Protein AF-A0ABD2PU31-F1 (afdb_monomer_lite)

Secondary structure (DSSP, 8-state):
-----------PPPPHHHHHHHHHT--S-HHHHHHHHHHHSHHHHHHHHHHHHHHHHHHHHHIIIII-SSS--HHHHHHHHHHHHHHHHHHHHHHHHHHTT-HHHHTT-HHHHHHHHHHHHHHHHHHHHS--GGGGG---HHHHHHHHHHHHHHHHHHHHHHHHHHHHHHHHHHHTSHHHHHHHHHHHHHTT-

Radius of gyration: 27.04 Å; chains: 1; bounding box: 76×60×84 Å

Organism: NCBI:txid1844966

InterPro domains:
  IPR050927 Transient receptor potential cation channel M [PTHR13800] (30-187)
  IPR056336 Calcium channel YVC1-like, C-terminal transmembrane domain [PF23317] (53-186)

Foldseek 3Di:
DDDDDDPPPPPPPDDPLNVVCVVVVDPDDSVVVVVVVVCVDPVNVLVVVLVVLVVLLVLLVCCLPPPLDLDCDPSNVVSVVVLVVLVVVLVVVLVVCVVVVNNVVCVVDVLNVLNVLLSVLLVVLVVLSDDDPVPPPDPDPVVVVVSNVVSSVSSSVSSVVSSVSSVVNSVVVVLVPPVNVVVVVVVVVVVVD

Sequence (193 aa):
MSTAQPLIRLKKPLTVYDELRDQYGWSGYPRLNFIIAVHHSPSVKFLYHSIFHLVFLCIFSYVLVCDLTLDIKILEKLSLLYVLGYILEEGRQFAIEYLRDGAAEYLKDMWNWIDLFAIFCTIIGGFFRIPDKSDTTFKDDNARNTIVIKQTYNERIFYICGLTFFYMRTLYFTSIWPIIGASYIFILRSLQL

Structure (mmCIF, N/CA/C/O backbone):
data_AF-A0ABD2PU31-F1
#
_entry.id   AF-A0ABD2PU31-F1
#
loop_
_atom_site.group_PDB
_atom_site.id
_atom_site.type_symbol
_atom_site.label_atom_id
_atom_site.label_alt_id
_atom_site.label_comp_id
_atom_site.label_asym_id
_atom_site.label_entity_id
_atom_site.label_seq_id
_atom_site.pdbx_PDB_ins_code
_atom_site.Cartn_x
_atom_site.Cartn_y
_atom_site.Cartn_z
_atom_site.occupancy
_atom_site.B_iso_or_equiv
_atom_site.auth_seq_id
_atom_site.auth_comp_id
_atom_site.auth_asym_id
_atom_site.auth_atom_id
_atom_site.pdbx_PDB_model_num
ATOM 1 N N . MET A 1 1 ? -55.520 -39.581 45.440 1.00 41.19 1 MET A N 1
ATOM 2 C CA . MET A 1 1 ? -54.316 -38.854 45.902 1.00 41.19 1 MET A CA 1
ATOM 3 C C . MET A 1 1 ? -53.217 -39.106 44.880 1.00 41.19 1 MET A C 1
ATOM 5 O O . MET A 1 1 ? -52.609 -40.162 44.913 1.00 41.19 1 MET A O 1
ATOM 9 N N . SER A 1 2 ? -53.060 -38.216 43.898 1.00 44.75 2 SER A N 1
ATOM 10 C CA . SER A 1 2 ? -52.014 -38.324 42.871 1.00 44.75 2 SER A CA 1
ATOM 11 C C . SER A 1 2 ? -51.000 -37.219 43.129 1.00 44.75 2 SER A C 1
ATOM 13 O O . SER A 1 2 ? -51.279 -36.045 42.893 1.00 44.75 2 SER A O 1
ATOM 15 N N . THR A 1 3 ? -49.863 -37.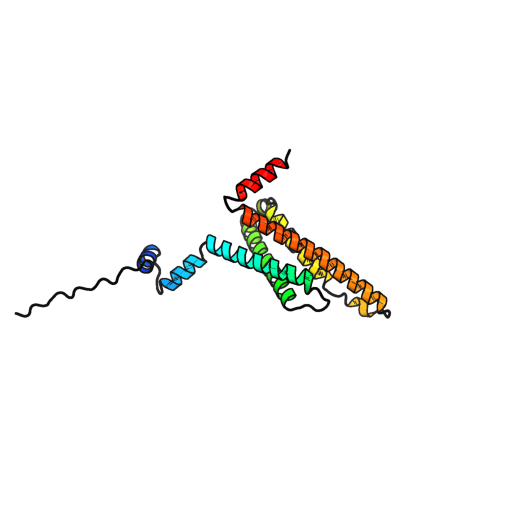592 43.703 1.00 47.81 3 THR A N 1
ATOM 16 C CA . THR A 1 3 ? -48.728 -36.720 43.998 1.00 47.81 3 THR A CA 1
ATOM 17 C C . THR A 1 3 ? -47.990 -36.396 42.701 1.00 47.81 3 THR A C 1
ATOM 19 O O . THR A 1 3 ? -47.203 -37.192 42.198 1.00 47.81 3 THR A O 1
ATOM 22 N N . ALA A 1 4 ? -48.255 -35.219 42.135 1.00 50.88 4 ALA A N 1
ATOM 23 C CA . ALA A 1 4 ? -47.456 -34.682 41.042 1.00 50.88 4 ALA A CA 1
ATOM 24 C C . ALA A 1 4 ? -46.060 -34.314 41.574 1.00 50.88 4 ALA A C 1
ATOM 26 O O . ALA A 1 4 ? -45.919 -33.416 42.404 1.00 50.88 4 ALA A O 1
ATOM 27 N N . GLN A 1 5 ? -45.029 -35.029 41.123 1.00 59.41 5 GLN A N 1
ATOM 28 C CA . GLN A 1 5 ? -43.635 -34.666 41.371 1.00 59.41 5 GLN A CA 1
ATOM 29 C C . GLN A 1 5 ? -43.293 -33.379 40.602 1.00 59.41 5 GLN A C 1
ATOM 31 O O . GLN A 1 5 ? -43.634 -33.275 39.419 1.00 59.41 5 GLN A O 1
ATOM 36 N N . PRO A 1 6 ? -42.611 -32.397 41.217 1.00 53.16 6 PRO A N 1
ATOM 37 C CA . PRO A 1 6 ? -42.170 -31.218 40.494 1.00 53.16 6 PRO A CA 1
ATOM 38 C C . PRO A 1 6 ? -41.060 -31.624 39.522 1.00 53.16 6 PRO A C 1
ATOM 40 O O . PRO A 1 6 ? -40.012 -32.129 39.924 1.00 53.16 6 PRO A O 1
ATOM 43 N N . LEU A 1 7 ? -41.296 -31.403 38.227 1.00 54.62 7 LEU A N 1
ATOM 44 C CA . LEU A 1 7 ? -40.275 -31.504 37.190 1.00 54.62 7 LEU A CA 1
ATOM 45 C C . LEU A 1 7 ? -39.143 -30.532 37.535 1.00 54.62 7 LEU A C 1
ATOM 47 O O . LEU A 1 7 ? -39.261 -29.321 37.338 1.00 54.62 7 LEU A O 1
ATOM 51 N N . ILE A 1 8 ? -38.040 -31.068 38.054 1.00 57.03 8 ILE A N 1
ATOM 52 C CA . ILE A 1 8 ? -36.781 -30.347 38.209 1.00 57.03 8 ILE A CA 1
ATOM 53 C C . ILE A 1 8 ? -36.341 -29.970 36.792 1.00 57.03 8 ILE A C 1
ATOM 55 O O . ILE A 1 8 ? -35.783 -30.784 36.057 1.00 57.03 8 ILE A O 1
ATOM 59 N N . ARG A 1 9 ? -36.643 -28.736 36.370 1.00 57.53 9 ARG A N 1
ATOM 60 C CA . ARG A 1 9 ? -36.062 -28.139 35.165 1.00 57.53 9 ARG A CA 1
ATOM 61 C C . ARG A 1 9 ? -34.554 -28.120 35.382 1.00 57.53 9 ARG A C 1
ATOM 63 O O . ARG A 1 9 ? -34.044 -27.247 36.080 1.00 57.53 9 ARG A O 1
ATOM 70 N N . LEU A 1 10 ? -33.850 -29.086 34.797 1.00 55.06 10 LEU A N 1
ATOM 71 C CA . LEU A 1 10 ? -32.402 -29.049 34.634 1.00 55.06 10 LEU A CA 1
ATOM 72 C C . LEU A 1 10 ? -32.060 -27.727 33.942 1.00 55.06 10 LEU A C 1
ATOM 74 O O . LEU A 1 10 ? -32.286 -27.552 32.742 1.00 55.06 10 LEU A O 1
ATOM 78 N N . LYS A 1 11 ? -31.594 -26.758 34.733 1.00 60.19 11 LYS A N 1
ATOM 79 C CA . LYS A 1 11 ? -31.110 -25.471 34.246 1.00 60.19 11 LYS A CA 1
ATOM 80 C C . LYS A 1 11 ? -29.918 -25.810 33.353 1.00 60.19 11 LYS A C 1
ATOM 82 O O . LYS A 1 11 ? -28.920 -26.325 33.850 1.00 60.19 11 LYS A O 1
ATOM 87 N N . LYS A 1 12 ? -30.059 -25.625 32.033 1.00 63.06 12 LYS A N 1
ATOM 88 C CA . LYS A 1 12 ? -28.941 -25.795 31.093 1.00 63.06 12 LYS A CA 1
ATOM 89 C C . LYS A 1 12 ? -27.729 -25.044 31.660 1.00 63.06 12 LYS A C 1
ATOM 91 O O . LYS A 1 12 ? -27.929 -23.934 32.162 1.00 63.06 12 LYS A O 1
ATOM 96 N N . PRO A 1 13 ? -26.518 -25.626 31.614 1.00 64.88 13 PRO A N 1
ATOM 97 C CA . PRO A 1 13 ? -25.330 -24.929 32.082 1.00 64.88 13 PRO A CA 1
ATOM 98 C C . PRO A 1 13 ? -25.232 -23.608 31.319 1.00 64.88 13 PRO A C 1
ATOM 100 O O . PRO A 1 13 ? -25.277 -23.604 30.087 1.00 64.88 13 PRO A O 1
ATOM 103 N N . LEU A 1 14 ? -25.196 -22.502 32.064 1.00 66.00 14 LEU A N 1
ATOM 104 C CA . LEU A 1 14 ? -25.078 -21.166 31.495 1.00 66.00 14 LEU A CA 1
ATOM 105 C C . LEU A 1 14 ? -23.769 -21.129 30.707 1.00 66.00 14 LEU A C 1
ATOM 107 O O . LEU A 1 14 ? -22.703 -21.388 31.266 1.00 66.00 14 LEU A O 1
ATOM 111 N N . THR A 1 15 ? -23.848 -20.881 29.404 1.00 71.75 15 THR A N 1
ATOM 112 C CA . THR A 1 15 ? -22.642 -20.715 28.595 1.00 71.75 15 THR A CA 1
ATOM 113 C C . THR A 1 15 ? -22.230 -19.249 28.609 1.00 71.75 15 THR A C 1
ATOM 115 O O . THR A 1 15 ? -23.086 -18.372 28.681 1.00 71.75 15 THR A O 1
ATOM 118 N N . VAL A 1 16 ? -20.929 -18.965 28.490 1.00 71.88 16 VAL A N 1
ATOM 119 C CA . VAL A 1 16 ? -20.401 -17.584 28.406 1.00 71.88 16 VAL A CA 1
ATOM 120 C C . VAL A 1 16 ? -21.121 -16.771 27.315 1.00 71.88 16 VAL A C 1
ATOM 122 O O . VAL A 1 16 ? -21.339 -15.573 27.450 1.00 71.88 16 VAL A O 1
ATOM 125 N N . TYR A 1 17 ? -21.569 -17.434 26.245 1.00 66.69 17 TYR A N 1
ATOM 126 C CA . TYR A 1 17 ? -22.336 -16.817 25.164 1.00 66.69 17 TYR A CA 1
ATOM 127 C C . TYR A 1 17 ? -23.746 -16.378 25.572 1.00 66.69 17 TYR A C 1
ATOM 129 O O . TYR A 1 17 ? -24.254 -15.424 24.991 1.00 66.69 17 TYR A O 1
ATOM 137 N N . ASP A 1 18 ? -24.386 -17.061 26.525 1.00 68.00 18 ASP A N 1
ATOM 138 C CA . ASP A 1 18 ? -25.699 -16.669 27.049 1.00 68.00 18 ASP A CA 1
ATOM 139 C C . ASP A 1 18 ? -25.579 -15.440 27.963 1.00 68.00 18 ASP A C 1
ATOM 141 O O . ASP A 1 18 ? -26.408 -14.541 27.871 1.00 68.00 18 ASP A O 1
ATOM 145 N N . GLU A 1 19 ? -24.508 -15.351 28.760 1.00 70.94 19 GLU A N 1
ATOM 146 C CA . GLU A 1 19 ? -24.177 -14.155 29.554 1.00 70.94 19 GLU A CA 1
ATOM 147 C C . GLU A 1 19 ? -23.892 -12.941 28.665 1.00 70.94 19 GLU A C 1
ATOM 149 O O . GLU A 1 19 ? -24.469 -11.871 28.856 1.00 70.94 19 GLU A O 1
ATOM 154 N N . LEU A 1 20 ? -23.054 -13.116 27.639 1.00 67.69 20 LEU A N 1
ATOM 155 C CA . LEU A 1 20 ? -22.752 -12.056 26.677 1.00 67.69 20 LEU A CA 1
ATOM 156 C C . LEU A 1 20 ? -23.991 -11.662 25.863 1.00 67.69 20 LEU A C 1
ATOM 158 O O . LEU A 1 20 ? -24.191 -10.484 25.573 1.00 67.69 20 LEU A O 1
ATOM 162 N N . ARG A 1 21 ? -24.861 -12.618 25.519 1.00 70.50 21 ARG A N 1
ATOM 163 C CA . ARG A 1 21 ? -26.121 -12.314 24.832 1.00 70.50 21 ARG A CA 1
ATOM 164 C C . ARG A 1 21 ? -26.995 -11.388 25.671 1.00 70.50 21 ARG A C 1
ATOM 166 O O . ARG A 1 21 ? -27.510 -10.409 25.134 1.00 70.50 21 ARG A O 1
ATOM 173 N N . ASP A 1 22 ? -27.149 -11.700 26.953 1.00 71.31 22 ASP A N 1
ATOM 174 C CA . ASP A 1 22 ? -27.999 -10.935 27.862 1.00 71.31 22 ASP A CA 1
ATOM 175 C C . ASP A 1 22 ? -27.373 -9.560 28.189 1.00 71.31 22 ASP A C 1
ATOM 177 O O . ASP A 1 22 ? -28.098 -8.572 28.290 1.00 71.31 22 ASP A O 1
ATOM 181 N N . GLN A 1 23 ? -26.038 -9.456 28.250 1.00 75.50 23 GLN A N 1
ATOM 182 C CA . GLN A 1 23 ? -25.323 -8.191 28.474 1.00 75.50 23 GLN A CA 1
ATOM 183 C C . GLN A 1 23 ? -25.381 -7.233 27.270 1.00 75.50 23 GLN A C 1
ATOM 185 O O . GLN A 1 23 ? -25.542 -6.027 27.451 1.00 75.50 23 GLN A O 1
ATOM 190 N N . TYR A 1 24 ? -25.236 -7.749 26.046 1.00 69.62 24 TYR A N 1
ATOM 191 C CA . TYR A 1 24 ? -25.178 -6.938 24.821 1.00 69.62 24 TYR A CA 1
ATOM 192 C C . TYR A 1 24 ? -26.507 -6.894 24.046 1.00 69.62 24 TYR A C 1
ATOM 194 O O . TYR A 1 24 ? -26.567 -6.321 22.957 1.00 69.62 24 TYR A O 1
ATOM 202 N N . GLY A 1 25 ? -27.575 -7.497 24.582 1.00 72.44 25 GLY A N 1
ATOM 203 C CA . GLY A 1 25 ? -28.911 -7.490 23.975 1.00 72.44 25 GLY A CA 1
ATOM 204 C C . GLY A 1 25 ? -28.976 -8.188 22.612 1.00 72.44 25 GLY A C 1
ATOM 205 O O . GLY A 1 25 ? -29.764 -7.804 21.748 1.00 72.44 25 GLY A O 1
ATOM 206 N N . TRP A 1 26 ? -28.125 -9.187 22.379 1.00 76.81 26 TRP A N 1
ATOM 207 C CA . TRP A 1 26 ? -28.008 -9.853 21.083 1.00 76.81 26 TRP A CA 1
ATOM 208 C C . TRP A 1 26 ? -29.248 -10.701 20.769 1.00 76.81 26 TRP A C 1
ATOM 210 O O . TRP A 1 26 ? -29.504 -11.713 21.419 1.00 76.81 26 TRP A O 1
ATOM 220 N N . SER A 1 27 ? -29.991 -10.344 19.720 1.00 68.88 27 SER A N 1
ATOM 221 C CA . SER A 1 27 ? -31.079 -11.173 19.193 1.00 68.88 27 SER A CA 1
ATOM 222 C C . SER A 1 27 ? -30.550 -12.180 18.155 1.00 68.88 27 SER A C 1
ATOM 224 O O . SER A 1 27 ? -29.652 -11.880 17.366 1.00 68.88 27 SER A O 1
ATOM 226 N N . GLY A 1 28 ? -31.070 -13.413 18.166 1.00 74.94 28 GLY A N 1
ATOM 227 C CA . GLY A 1 28 ? -30.725 -14.449 17.180 1.00 74.94 28 GLY A CA 1
ATOM 228 C C . GLY A 1 28 ? -29.604 -15.407 17.608 1.00 74.94 28 GLY A C 1
ATOM 229 O O . GLY A 1 28 ? -29.716 -16.068 18.638 1.00 74.94 28 GLY A O 1
ATOM 230 N N . TYR A 1 29 ? -28.556 -15.550 16.785 1.00 79.00 29 TYR A N 1
ATOM 231 C CA . TYR A 1 29 ? -27.492 -16.552 16.953 1.00 79.00 29 TYR A CA 1
ATOM 232 C C . TYR A 1 29 ? -26.311 -15.998 17.781 1.00 79.00 29 TYR A C 1
ATOM 234 O O . TYR A 1 29 ? -25.433 -15.336 17.220 1.00 79.00 29 TYR A O 1
ATOM 242 N N . PRO A 1 30 ? -26.202 -16.302 19.091 1.00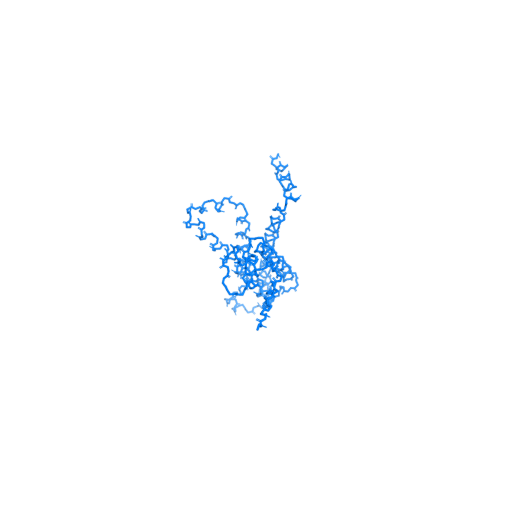 72.56 30 PRO A N 1
ATOM 243 C CA . PRO A 1 30 ? -25.229 -15.655 19.982 1.00 72.56 30 PRO A CA 1
ATOM 244 C C . PRO A 1 30 ? -23.769 -15.932 19.598 1.00 72.56 30 PRO A C 1
ATOM 246 O O . PRO A 1 30 ? -22.899 -15.100 19.828 1.00 72.56 30 PRO A O 1
ATOM 249 N N . ARG A 1 31 ? -23.488 -17.071 18.951 1.00 76.56 31 ARG A N 1
ATOM 250 C CA . ARG A 1 31 ? -22.140 -17.412 18.467 1.00 76.56 31 ARG A CA 1
ATOM 251 C C . ARG A 1 31 ? -21.707 -16.565 17.270 1.00 76.56 31 ARG A C 1
ATOM 253 O O . ARG A 1 31 ? -20.551 -16.170 17.204 1.00 76.56 31 ARG A O 1
ATOM 260 N N . LEU A 1 32 ? -22.619 -16.276 16.338 1.00 78.69 32 LEU A N 1
ATOM 261 C CA . LEU A 1 32 ? -22.313 -15.428 15.182 1.00 78.69 32 LEU A CA 1
ATOM 262 C C . LEU A 1 32 ? -22.134 -13.978 15.622 1.00 78.69 32 LEU A C 1
ATOM 264 O O . LEU A 1 32 ? -21.159 -13.346 15.230 1.00 78.69 32 LEU A O 1
ATOM 268 N N . ASN A 1 33 ? -23.004 -13.493 16.510 1.00 74.50 33 ASN A N 1
ATOM 269 C CA . ASN A 1 3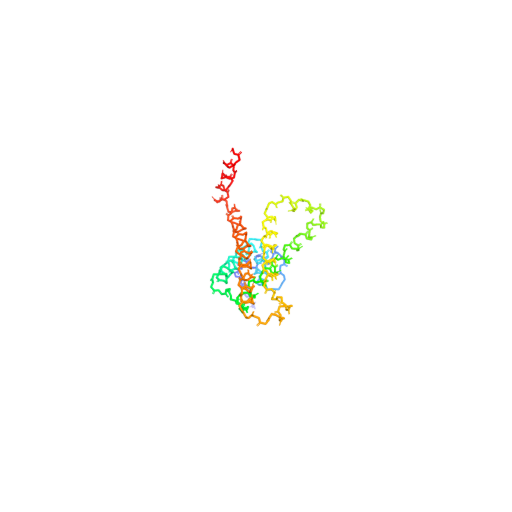3 ? -22.880 -12.147 17.066 1.00 74.50 33 ASN A CA 1
ATOM 270 C C . ASN A 1 33 ? -21.583 -11.990 17.871 1.00 74.50 33 ASN A C 1
ATOM 272 O O . ASN A 1 33 ? -20.926 -10.961 17.754 1.00 74.50 33 ASN A O 1
ATOM 276 N N . PHE A 1 34 ? -21.149 -13.037 18.582 1.00 76.88 34 PHE A N 1
ATOM 277 C CA . PHE A 1 34 ? -19.832 -13.067 19.215 1.00 76.88 34 PHE A CA 1
ATOM 278 C C . PHE A 1 34 ? -18.696 -12.960 18.196 1.00 76.88 34 PHE A C 1
ATOM 280 O O . PHE A 1 34 ? -17.841 -12.094 18.337 1.00 76.88 34 PHE A O 1
ATOM 287 N N . ILE A 1 35 ? -18.695 -13.784 17.143 1.00 80.31 35 ILE A N 1
ATOM 288 C CA . ILE A 1 35 ? -17.655 -13.736 16.101 1.00 80.31 35 ILE A CA 1
ATOM 289 C C . ILE A 1 35 ? -17.611 -12.352 15.440 1.00 80.31 35 ILE A C 1
ATOM 291 O O . ILE A 1 35 ? -16.524 -11.801 15.268 1.00 80.31 35 ILE A O 1
ATOM 295 N N . ILE A 1 36 ? -18.770 -11.771 15.119 1.00 79.19 36 ILE A N 1
ATOM 296 C CA . ILE A 1 36 ? -18.879 -10.425 14.542 1.00 79.19 36 ILE A CA 1
ATOM 297 C C . ILE A 1 36 ? -18.335 -9.379 15.521 1.00 79.19 36 ILE A C 1
ATOM 299 O O . ILE A 1 36 ? -17.545 -8.530 15.118 1.00 79.19 36 ILE A O 1
ATOM 303 N N . ALA A 1 37 ? -18.696 -9.457 16.803 1.00 74.31 37 ALA A N 1
ATOM 304 C CA . ALA A 1 37 ? -18.200 -8.545 17.831 1.00 74.31 37 ALA A CA 1
ATOM 305 C C . ALA A 1 37 ? -16.675 -8.642 17.997 1.00 74.31 37 ALA A C 1
ATOM 307 O O . ALA A 1 37 ? -16.001 -7.614 18.070 1.00 74.31 37 ALA A O 1
ATOM 308 N N . VAL A 1 38 ? -16.117 -9.859 17.970 1.00 77.88 38 VAL A N 1
ATOM 309 C CA . VAL A 1 38 ? -14.664 -10.076 17.982 1.00 77.88 38 VAL A CA 1
ATOM 310 C C . VAL A 1 38 ? -14.010 -9.451 16.747 1.00 77.88 38 VAL A C 1
ATOM 312 O O . VAL A 1 38 ? -13.039 -8.715 16.895 1.00 77.88 38 VAL A O 1
ATOM 315 N N . HIS A 1 39 ? -14.557 -9.653 15.544 1.00 78.00 39 HIS A N 1
ATOM 316 C CA . HIS A 1 39 ? -14.020 -9.045 14.315 1.00 78.00 39 HIS A CA 1
ATOM 317 C C . HIS A 1 39 ? -14.201 -7.520 14.271 1.00 78.00 39 HIS A C 1
ATOM 319 O O . HIS A 1 39 ? -13.428 -6.820 13.617 1.00 78.00 39 HIS A O 1
ATOM 325 N N . HIS A 1 40 ? -15.195 -6.976 14.977 1.00 78.12 40 HIS A N 1
ATOM 326 C CA . HIS A 1 40 ? -15.402 -5.535 15.070 1.00 78.12 40 HIS A CA 1
ATOM 327 C C . HIS A 1 40 ? -14.425 -4.852 16.045 1.00 78.12 40 HIS A C 1
ATOM 329 O O . HIS A 1 40 ? -14.254 -3.628 15.978 1.00 78.12 40 HIS A O 1
ATOM 335 N N . SER A 1 41 ? -13.766 -5.629 16.913 1.00 76.69 41 SER A N 1
ATOM 336 C CA . SER A 1 41 ? -12.797 -5.134 17.889 1.00 76.69 41 SER A CA 1
ATOM 337 C C . SER A 1 41 ? -11.612 -4.427 17.211 1.00 76.69 41 SER A C 1
ATOM 339 O O . SER A 1 41 ? -11.050 -4.959 16.246 1.00 76.69 41 SER A O 1
ATOM 341 N N . PRO A 1 42 ? -11.181 -3.252 17.713 1.00 75.06 42 PRO A N 1
ATOM 342 C CA . PRO A 1 42 ? -10.066 -2.499 17.135 1.00 75.06 42 PRO A CA 1
ATOM 343 C C . PRO A 1 42 ? -8.759 -3.305 17.098 1.00 75.06 42 PRO A C 1
ATOM 345 O O . PRO A 1 42 ? -8.017 -3.217 16.124 1.00 75.06 42 PRO A O 1
ATOM 348 N N . SER A 1 43 ? -8.506 -4.155 18.099 1.00 75.75 43 SER A N 1
ATOM 349 C CA . SER A 1 43 ? -7.297 -4.989 18.157 1.00 75.75 43 SER A CA 1
ATOM 350 C C . SER A 1 43 ? -7.246 -6.034 17.041 1.00 75.75 43 SER A C 1
ATOM 352 O O . SER A 1 43 ? -6.188 -6.288 16.472 1.00 75.75 43 SER A O 1
ATOM 354 N N . VAL A 1 44 ? -8.392 -6.630 16.704 1.00 77.94 44 VAL A N 1
ATOM 355 C CA . VAL A 1 44 ? -8.488 -7.656 15.656 1.00 77.94 44 VAL A CA 1
ATOM 356 C C . VAL A 1 44 ? -8.368 -7.019 14.273 1.00 77.94 44 VAL A C 1
ATOM 358 O O . VAL A 1 44 ? -7.646 -7.534 13.422 1.00 77.94 44 VAL A O 1
ATOM 361 N N . LYS A 1 45 ? -8.999 -5.855 14.070 1.00 81.31 45 LYS A N 1
ATOM 362 C CA . LYS A 1 45 ? -8.841 -5.055 12.844 1.00 81.31 45 LYS A CA 1
ATOM 363 C C . LYS A 1 45 ? -7.379 -4.675 12.605 1.00 81.31 45 LYS A C 1
ATOM 365 O O . LYS A 1 45 ? -6.887 -4.854 11.494 1.00 81.31 45 LYS A O 1
ATOM 370 N N . PHE A 1 46 ? -6.686 -4.220 13.651 1.00 81.88 46 PHE A N 1
ATOM 371 C CA . PHE A 1 46 ? -5.259 -3.906 13.588 1.00 81.88 46 PHE A CA 1
ATOM 372 C C . PHE A 1 46 ? -4.425 -5.133 13.206 1.00 81.88 46 PHE A C 1
ATOM 374 O O . PHE A 1 46 ? -3.638 -5.065 12.267 1.00 81.88 46 PHE A O 1
ATOM 381 N N . LEU A 1 47 ? -4.646 -6.274 13.868 1.00 83.69 47 LEU A N 1
ATOM 382 C CA . LEU A 1 47 ? -3.904 -7.505 13.589 1.00 83.69 47 LEU A CA 1
ATOM 383 C C . LEU A 1 47 ? -4.079 -7.968 12.138 1.00 83.69 47 LEU A C 1
ATOM 385 O O . LEU A 1 47 ? -3.092 -8.286 11.475 1.00 83.69 47 LEU A O 1
ATOM 389 N N . TYR A 1 48 ? -5.317 -7.993 11.634 1.00 86.56 48 TYR A N 1
ATOM 390 C CA . TYR A 1 48 ? -5.568 -8.357 10.241 1.00 86.56 48 TYR A CA 1
ATOM 391 C C . TYR A 1 48 ? -4.865 -7.399 9.288 1.00 86.56 48 TYR A C 1
ATOM 393 O O . TYR A 1 48 ? -4.158 -7.858 8.394 1.00 86.56 48 TYR A O 1
ATOM 401 N N . HIS A 1 49 ? -4.999 -6.091 9.509 1.00 86.19 49 HIS A N 1
ATOM 402 C CA . HIS A 1 49 ? -4.326 -5.086 8.695 1.00 86.19 49 HIS A CA 1
ATOM 403 C C . HIS A 1 49 ? -2.804 -5.307 8.665 1.00 86.19 49 HIS A C 1
ATOM 405 O O . HIS A 1 49 ? -2.217 -5.359 7.586 1.00 86.19 49 HIS A O 1
ATOM 411 N N . SER A 1 50 ? -2.172 -5.550 9.818 1.00 86.12 50 SER A N 1
ATOM 412 C CA . SER A 1 50 ? -0.731 -5.821 9.894 1.00 86.12 50 SER A CA 1
ATOM 413 C C . SER A 1 50 ? -0.321 -7.109 9.175 1.00 86.12 50 SER A C 1
ATOM 415 O O . SER A 1 50 ? 0.680 -7.113 8.462 1.00 86.12 50 SER A O 1
ATOM 417 N N . ILE A 1 51 ? -1.077 -8.202 9.330 1.00 89.06 51 ILE A N 1
ATOM 418 C CA . ILE A 1 51 ? -0.769 -9.474 8.656 1.00 89.06 51 ILE A CA 1
ATOM 419 C C . ILE A 1 51 ? -0.897 -9.319 7.138 1.00 89.06 51 ILE A C 1
ATOM 421 O O . ILE A 1 51 ? 0.004 -9.731 6.409 1.00 89.06 51 ILE A O 1
ATOM 425 N N . PHE A 1 52 ? -1.980 -8.705 6.654 1.00 90.25 52 PHE A N 1
ATOM 426 C CA . PHE A 1 52 ? -2.168 -8.469 5.222 1.00 90.25 52 PHE A CA 1
ATOM 427 C C . PHE A 1 52 ? -1.080 -7.556 4.648 1.00 90.25 52 PHE A C 1
ATOM 429 O O . PHE A 1 52 ? -0.575 -7.838 3.563 1.00 90.25 52 PHE A O 1
ATOM 436 N N . HIS A 1 53 ? -0.652 -6.540 5.401 1.00 90.44 53 HIS A N 1
ATOM 437 C CA . HIS A 1 53 ? 0.461 -5.672 5.015 1.00 90.44 53 HIS A CA 1
ATOM 438 C C . HIS A 1 53 ? 1.792 -6.420 4.916 1.00 90.44 53 HIS A C 1
ATOM 440 O O . HIS A 1 53 ? 2.520 -6.266 3.937 1.00 90.44 53 HIS A O 1
ATOM 446 N N . LEU A 1 54 ? 2.096 -7.294 5.878 1.00 91.06 54 LEU A N 1
ATOM 447 C CA . LEU A 1 54 ? 3.298 -8.133 5.832 1.00 91.06 54 LEU A CA 1
ATOM 448 C C . LEU A 1 54 ? 3.278 -9.105 4.647 1.00 91.06 54 LEU A C 1
ATOM 450 O O . LEU A 1 54 ? 4.287 -9.262 3.959 1.00 91.06 54 LEU A O 1
ATOM 454 N N . VAL A 1 55 ? 2.132 -9.735 4.379 1.00 92.19 55 VAL A N 1
ATOM 455 C CA . VAL A 1 55 ? 1.965 -10.613 3.212 1.00 92.19 55 VAL A CA 1
ATOM 456 C C . VAL A 1 55 ? 2.165 -9.826 1.917 1.00 92.19 55 VAL A C 1
ATOM 458 O O . VAL A 1 55 ? 2.886 -10.290 1.033 1.00 92.19 55 VAL A O 1
ATOM 461 N N . PHE A 1 56 ? 1.591 -8.624 1.820 1.00 93.12 56 PHE A N 1
ATOM 462 C CA . PHE A 1 56 ? 1.812 -7.724 0.692 1.00 93.12 56 PHE A CA 1
ATOM 463 C C . PHE A 1 56 ? 3.298 -7.409 0.500 1.00 93.12 56 PHE A C 1
ATOM 465 O O . PHE A 1 56 ? 3.792 -7.559 -0.613 1.00 93.12 56 PHE A O 1
ATOM 472 N N . LEU A 1 57 ? 4.024 -7.045 1.560 1.00 92.75 57 LEU A N 1
ATOM 473 C CA . LEU A 1 57 ? 5.458 -6.752 1.482 1.00 92.75 57 LEU A CA 1
ATOM 474 C C . LEU A 1 57 ? 6.264 -7.938 0.951 1.00 92.75 57 LEU A C 1
ATOM 476 O O . LEU A 1 57 ? 7.123 -7.759 0.089 1.00 92.75 57 LEU A O 1
ATOM 480 N N . CYS A 1 58 ? 5.968 -9.150 1.423 1.00 92.50 58 CYS A N 1
ATOM 481 C CA . CYS A 1 58 ? 6.621 -10.363 0.935 1.00 92.50 58 CYS A CA 1
ATOM 482 C C . CYS A 1 58 ? 6.346 -10.594 -0.558 1.00 92.50 58 CYS A C 1
ATOM 484 O O . CYS A 1 58 ? 7.278 -10.855 -1.318 1.00 92.50 58 CYS A O 1
ATOM 486 N N . ILE A 1 59 ? 5.085 -10.467 -0.986 1.00 92.12 59 ILE A N 1
ATOM 487 C CA . ILE A 1 59 ? 4.694 -10.645 -2.392 1.00 92.12 59 ILE A CA 1
ATOM 488 C C . ILE A 1 59 ? 5.321 -9.556 -3.264 1.00 92.12 59 ILE A C 1
ATOM 490 O O . ILE A 1 59 ? 5.893 -9.867 -4.302 1.00 92.12 59 ILE A O 1
ATOM 494 N N . PHE A 1 60 ? 5.247 -8.292 -2.853 1.00 91.31 60 PHE A N 1
ATOM 495 C CA . PHE A 1 60 ? 5.743 -7.167 -3.640 1.00 91.31 60 PHE A CA 1
ATOM 496 C C . PHE A 1 60 ? 7.273 -7.188 -3.755 1.00 91.31 60 PHE A C 1
ATOM 498 O O . PHE A 1 60 ? 7.812 -6.987 -4.840 1.00 91.31 60 PHE A O 1
ATOM 505 N N . SER A 1 61 ? 7.976 -7.547 -2.677 1.00 92.19 61 SER A N 1
ATOM 506 C CA . SER A 1 61 ? 9.422 -7.792 -2.702 1.00 92.19 61 SER A CA 1
ATOM 507 C C . SER A 1 61 ? 9.791 -8.943 -3.646 1.00 92.19 61 SER A C 1
ATOM 509 O O . SER A 1 61 ? 10.673 -8.793 -4.494 1.00 92.19 61 SER A O 1
ATOM 511 N N . TYR A 1 62 ? 9.061 -10.063 -3.584 1.00 90.88 62 TYR A N 1
ATOM 512 C CA . TYR A 1 62 ? 9.255 -11.183 -4.509 1.00 90.88 62 TYR A CA 1
ATOM 513 C C . TYR A 1 62 ? 9.030 -10.772 -5.969 1.00 90.88 62 TYR A C 1
ATOM 515 O O . TYR A 1 62 ? 9.850 -11.091 -6.832 1.00 90.88 62 TYR A O 1
ATOM 523 N N . VAL A 1 63 ? 7.962 -10.016 -6.244 1.00 89.25 63 VAL A N 1
ATOM 524 C CA . VAL A 1 63 ? 7.655 -9.517 -7.590 1.00 89.25 63 VAL A CA 1
ATOM 525 C C . VAL A 1 63 ? 8.806 -8.672 -8.133 1.00 89.25 63 VAL A C 1
ATOM 527 O O . VAL A 1 63 ? 9.235 -8.874 -9.269 1.00 89.25 63 VAL A O 1
ATOM 530 N N . LEU A 1 64 ? 9.360 -7.779 -7.312 1.00 86.62 64 LEU A N 1
ATOM 531 C CA . LEU A 1 64 ? 10.436 -6.879 -7.727 1.00 86.62 64 LEU A CA 1
ATOM 532 C C . LEU A 1 64 ? 11.764 -7.591 -7.999 1.00 86.62 64 LEU A C 1
ATOM 534 O O . LEU A 1 64 ? 12.482 -7.209 -8.930 1.00 86.62 64 LEU A O 1
ATOM 538 N N . VAL A 1 65 ? 12.085 -8.622 -7.214 1.00 85.56 65 VAL A N 1
ATOM 539 C CA . VAL A 1 65 ? 13.344 -9.370 -7.345 1.00 85.56 65 VAL A CA 1
ATOM 540 C C . VAL A 1 65 ? 13.265 -10.429 -8.445 1.00 85.56 65 VAL A C 1
ATOM 542 O O . VAL A 1 65 ? 14.192 -10.540 -9.247 1.00 85.56 65 VAL A O 1
ATOM 545 N N . CYS A 1 66 ? 12.182 -11.206 -8.498 1.00 80.50 66 CYS A N 1
ATOM 546 C CA . CYS A 1 66 ? 12.108 -12.414 -9.325 1.00 80.50 66 CYS A CA 1
ATOM 547 C C . CYS A 1 66 ? 11.272 -12.251 -10.598 1.00 80.50 66 CYS A C 1
ATOM 549 O O . CYS A 1 66 ? 11.595 -12.855 -11.619 1.00 80.50 66 CYS A O 1
ATOM 551 N N . ASP A 1 67 ? 10.201 -11.460 -10.550 1.00 78.62 67 ASP A N 1
ATOM 552 C CA . ASP A 1 67 ? 9.129 -11.536 -11.549 1.00 78.62 67 ASP A CA 1
ATOM 553 C C . ASP A 1 67 ? 8.975 -10.294 -12.422 1.00 78.62 67 ASP A C 1
ATOM 555 O O . ASP A 1 67 ? 8.202 -10.333 -13.385 1.00 78.62 67 ASP A O 1
ATOM 559 N N . LEU A 1 68 ? 9.733 -9.231 -12.143 1.00 68.62 68 LEU A N 1
ATOM 560 C CA . LEU A 1 68 ? 9.681 -8.008 -12.925 1.00 68.62 68 LEU A CA 1
ATOM 561 C C . LEU A 1 68 ? 10.257 -8.252 -14.325 1.00 68.62 68 LEU A C 1
ATOM 563 O O . LEU A 1 68 ? 11.460 -8.186 -14.575 1.00 68.62 68 LEU A O 1
ATOM 567 N N . THR A 1 69 ? 9.362 -8.595 -15.233 1.00 69.25 69 THR A N 1
ATOM 568 C CA . THR A 1 69 ? 9.611 -8.896 -16.642 1.00 69.25 69 THR A CA 1
ATOM 569 C C . THR A 1 69 ? 8.708 -7.993 -17.481 1.00 69.25 69 THR A C 1
ATOM 571 O O . THR A 1 69 ? 7.904 -7.243 -16.927 1.00 69.25 69 THR A O 1
ATOM 574 N N . LEU A 1 70 ? 8.860 -7.989 -18.807 1.00 64.81 70 LEU A N 1
ATOM 575 C CA . LEU A 1 70 ? 8.011 -7.165 -19.682 1.00 64.81 70 LEU A CA 1
ATOM 576 C C . LEU A 1 70 ? 6.536 -7.591 -19.640 1.00 64.81 70 LEU A C 1
ATOM 578 O O . LEU A 1 70 ? 5.652 -6.761 -19.831 1.00 64.81 70 LEU A O 1
ATOM 582 N N . ASP A 1 71 ? 6.278 -8.860 -19.328 1.00 73.56 71 ASP A N 1
ATOM 583 C CA . ASP A 1 71 ? 4.931 -9.385 -19.161 1.00 73.56 71 ASP A CA 1
ATOM 584 C C . ASP A 1 71 ? 4.438 -9.200 -17.725 1.00 73.56 71 ASP A C 1
ATOM 586 O O . ASP A 1 71 ? 5.066 -9.637 -16.759 1.00 73.56 71 ASP A O 1
ATOM 590 N N . ILE A 1 72 ? 3.260 -8.588 -17.591 1.00 76.44 72 ILE A N 1
ATOM 591 C CA . ILE A 1 72 ? 2.622 -8.364 -16.293 1.00 76.44 72 ILE A CA 1
ATOM 592 C C . ILE A 1 72 ? 2.071 -9.693 -15.766 1.00 76.44 72 ILE A C 1
ATOM 594 O O . ILE A 1 72 ? 1.012 -10.172 -16.201 1.00 76.44 72 ILE A O 1
ATOM 598 N N . LYS A 1 73 ? 2.761 -10.266 -14.779 1.00 85.31 73 LYS A N 1
ATOM 599 C CA . LYS A 1 73 ? 2.348 -11.510 -14.115 1.00 85.31 73 LYS A CA 1
ATOM 600 C C . LYS A 1 73 ? 1.180 -11.285 -13.150 1.00 85.31 73 LYS A C 1
ATOM 602 O O . LYS A 1 73 ? 0.890 -10.175 -12.711 1.00 85.31 73 LYS A O 1
ATOM 607 N N . ILE A 1 74 ? 0.494 -12.372 -12.788 1.00 86.81 74 ILE A N 1
ATOM 608 C CA . ILE A 1 74 ? -0.669 -12.333 -11.881 1.00 86.81 74 ILE A CA 1
ATOM 609 C C . ILE A 1 74 ? -0.291 -11.765 -10.503 1.00 86.81 74 ILE A C 1
ATOM 611 O O . ILE A 1 74 ? -1.052 -10.977 -9.946 1.00 86.81 74 ILE A O 1
ATOM 615 N N . LEU A 1 75 ? 0.888 -12.117 -9.975 1.00 87.75 75 LEU A N 1
ATOM 616 C CA . LEU A 1 75 ? 1.370 -11.615 -8.682 1.00 87.75 75 LEU A CA 1
ATOM 617 C C . LEU A 1 75 ? 1.617 -10.101 -8.698 1.00 87.75 75 LEU A C 1
ATOM 619 O O . LEU A 1 75 ? 1.264 -9.415 -7.742 1.00 87.75 75 LEU A O 1
ATOM 623 N N . GLU A 1 76 ? 2.135 -9.568 -9.807 1.00 86.25 76 GLU A N 1
ATOM 624 C CA . GLU A 1 76 ? 2.291 -8.125 -10.005 1.00 86.25 76 GLU A CA 1
ATOM 625 C C . GLU A 1 76 ? 0.922 -7.431 -9.967 1.00 86.25 76 GLU A C 1
ATOM 627 O O . GLU A 1 76 ? 0.723 -6.511 -9.174 1.00 86.25 76 GLU A O 1
ATOM 632 N N . LYS A 1 77 ? -0.073 -7.941 -10.709 1.00 88.38 77 LYS A N 1
ATOM 633 C CA . LYS A 1 77 ? -1.449 -7.401 -10.669 1.00 88.38 77 LYS A CA 1
ATOM 634 C C . LYS A 1 77 ? -2.046 -7.434 -9.266 1.00 88.38 77 LYS A C 1
ATOM 636 O O . LYS A 1 77 ? -2.699 -6.475 -8.868 1.00 88.38 77 LYS A O 1
ATOM 641 N N . LEU A 1 78 ? -1.821 -8.517 -8.522 1.00 91.06 78 LEU A N 1
ATOM 642 C CA . LEU A 1 78 ? -2.304 -8.651 -7.151 1.00 91.06 78 LEU A CA 1
ATOM 643 C C . LEU A 1 78 ? -1.662 -7.606 -6.226 1.00 91.06 78 LEU A C 1
ATOM 645 O O . LEU A 1 78 ? -2.370 -6.978 -5.442 1.00 91.06 78 LEU A O 1
ATOM 649 N N . SER A 1 79 ? -0.351 -7.378 -6.348 1.00 90.12 79 SER A N 1
ATOM 650 C CA . SER A 1 79 ? 0.346 -6.346 -5.571 1.00 90.12 79 SER A CA 1
ATOM 651 C C . SER A 1 79 ? -0.127 -4.928 -5.912 1.00 90.12 79 SER A C 1
ATOM 653 O O . SER A 1 79 ? -0.388 -4.141 -5.006 1.00 90.12 79 SER A O 1
ATOM 655 N N . LEU A 1 80 ? -0.347 -4.617 -7.193 1.00 89.31 80 LEU A N 1
ATOM 656 C CA . LEU A 1 80 ? -0.896 -3.324 -7.614 1.00 89.31 80 LEU A CA 1
ATOM 657 C C . LEU A 1 80 ? -2.341 -3.135 -7.140 1.00 89.31 80 LEU A C 1
ATOM 659 O O . LEU A 1 80 ? -2.707 -2.046 -6.706 1.00 89.31 80 LEU A O 1
ATOM 663 N N . LEU A 1 81 ? -3.155 -4.194 -7.162 1.00 92.31 81 LEU A N 1
ATOM 664 C CA . LEU A 1 81 ? -4.513 -4.162 -6.620 1.00 92.31 81 LEU A CA 1
ATOM 665 C C . LEU A 1 81 ? -4.516 -3.901 -5.109 1.00 92.31 81 LEU A C 1
ATOM 667 O O . LEU A 1 81 ? -5.355 -3.142 -4.628 1.00 92.31 81 LEU A O 1
ATOM 671 N N . TYR A 1 82 ? -3.568 -4.482 -4.368 1.00 92.44 82 TYR A N 1
ATOM 672 C CA . TYR A 1 82 ? -3.396 -4.176 -2.948 1.00 92.44 82 TYR A CA 1
ATOM 673 C C . TYR A 1 82 ? -3.078 -2.691 -2.733 1.00 92.44 82 TYR A C 1
ATOM 675 O O . TYR A 1 82 ? -3.726 -2.041 -1.915 1.00 92.44 82 TYR A O 1
ATOM 683 N N . VAL A 1 83 ? -2.146 -2.128 -3.512 1.00 91.81 83 VAL A N 1
ATOM 684 C CA . VAL A 1 83 ? -1.799 -0.696 -3.441 1.00 91.81 83 VAL A CA 1
ATOM 685 C C . VAL A 1 83 ? -3.002 0.187 -3.783 1.00 91.81 83 VAL A C 1
ATOM 687 O O . VAL A 1 83 ? -3.234 1.179 -3.099 1.00 91.81 83 VAL A O 1
ATOM 690 N N . LEU A 1 84 ? -3.817 -0.183 -4.775 1.00 92.12 84 LEU A N 1
ATOM 691 C CA . LEU A 1 84 ? -5.069 0.523 -5.078 1.00 92.12 84 LEU A CA 1
ATOM 692 C C . LEU A 1 84 ? -6.045 0.499 -3.895 1.00 92.12 84 LEU A C 1
ATOM 694 O O . LEU A 1 84 ? -6.631 1.529 -3.567 1.00 92.12 84 LEU A O 1
ATOM 698 N N . GLY A 1 85 ? -6.199 -0.648 -3.230 1.00 92.19 85 GLY A N 1
ATOM 699 C CA . GLY A 1 85 ? -6.997 -0.750 -2.006 1.00 92.19 85 GLY A CA 1
ATOM 700 C C . GLY A 1 85 ? -6.456 0.138 -0.883 1.00 92.19 85 GLY A C 1
ATOM 701 O O . GLY A 1 85 ? -7.230 0.817 -0.212 1.00 92.19 85 GLY A O 1
ATOM 702 N N . TYR A 1 86 ? -5.131 0.193 -0.730 1.00 90.56 86 TYR A N 1
ATOM 703 C CA . TYR A 1 86 ? -4.466 1.057 0.245 1.00 90.56 86 TYR A CA 1
ATOM 704 C C . TYR A 1 86 ? -4.717 2.546 -0.043 1.00 90.56 86 TYR A C 1
ATOM 706 O O . TYR A 1 86 ? -5.058 3.294 0.867 1.00 90.56 86 TYR A O 1
ATOM 714 N N . ILE A 1 87 ? -4.658 2.966 -1.314 1.00 91.44 87 ILE A N 1
ATOM 715 C CA . ILE A 1 87 ? -4.986 4.340 -1.737 1.00 91.44 87 ILE A CA 1
ATOM 716 C C . ILE A 1 87 ? -6.426 4.705 -1.368 1.00 91.44 87 ILE A C 1
ATOM 718 O O . ILE A 1 87 ? -6.679 5.810 -0.893 1.00 91.44 87 ILE A O 1
ATOM 722 N N . LEU A 1 88 ? -7.378 3.795 -1.590 1.00 92.44 88 LEU A N 1
ATOM 723 C CA . LEU A 1 88 ? -8.780 4.036 -1.246 1.00 92.44 88 LEU A CA 1
ATOM 724 C C . LEU A 1 88 ? -8.979 4.168 0.266 1.00 92.44 88 LEU A C 1
ATOM 726 O O . LEU A 1 88 ? -9.760 5.013 0.701 1.00 92.44 88 LEU A O 1
ATOM 730 N N . GLU A 1 89 ? -8.279 3.360 1.060 1.00 89.75 89 GLU A N 1
ATOM 731 C CA . GLU A 1 89 ? -8.359 3.421 2.519 1.00 89.75 89 GLU A CA 1
ATOM 732 C C . GLU A 1 89 ? -7.752 4.720 3.069 1.00 89.75 89 GLU A C 1
ATOM 734 O O . GLU A 1 89 ? -8.405 5.399 3.864 1.00 89.75 89 GLU A O 1
ATOM 739 N N . GLU A 1 90 ? -6.573 5.126 2.592 1.00 88.44 90 GLU A N 1
ATOM 740 C CA . GLU A 1 90 ? -5.967 6.419 2.951 1.00 88.44 90 GLU A CA 1
ATOM 741 C C . GLU A 1 90 ? -6.835 7.596 2.483 1.00 88.44 90 GLU A C 1
ATOM 743 O O . GLU A 1 90 ? -7.088 8.538 3.234 1.00 88.44 90 GLU A O 1
ATOM 748 N N . GLY A 1 91 ? -7.404 7.509 1.277 1.00 87.38 91 GLY A N 1
ATOM 749 C CA . GLY A 1 91 ? -8.355 8.497 0.769 1.00 87.38 91 GLY A CA 1
ATOM 750 C C . GLY A 1 91 ? -9.618 8.607 1.629 1.00 87.38 91 GLY A C 1
ATOM 751 O O . GLY A 1 91 ? -10.109 9.712 1.869 1.00 87.38 91 GLY A O 1
ATOM 752 N N . ARG A 1 92 ? -10.128 7.482 2.147 1.00 89.94 92 ARG A N 1
ATOM 753 C CA . ARG A 1 92 ? -11.266 7.453 3.078 1.00 89.94 92 ARG A CA 1
ATOM 754 C C . ARG A 1 92 ? -10.917 8.129 4.403 1.00 89.94 92 ARG A C 1
ATOM 756 O O . ARG A 1 92 ? -11.734 8.896 4.914 1.00 89.94 92 ARG A O 1
ATOM 763 N N . GLN A 1 93 ? -9.739 7.852 4.961 1.00 86.50 93 GLN A N 1
ATOM 764 C CA . GLN A 1 93 ? -9.273 8.483 6.200 1.00 86.50 93 GLN A CA 1
ATOM 765 C C . GLN A 1 93 ? -9.096 9.991 6.019 1.00 86.50 93 GLN A C 1
ATOM 767 O O . GLN A 1 93 ? -9.635 10.769 6.808 1.00 86.50 93 GLN A O 1
ATOM 772 N N . PHE A 1 94 ? -8.449 10.400 4.927 1.00 86.56 94 PHE A N 1
ATOM 773 C CA . PHE A 1 94 ? -8.289 11.803 4.570 1.00 86.56 94 PHE A CA 1
ATOM 774 C C . PHE A 1 94 ? -9.638 12.517 4.417 1.00 86.56 94 PHE A C 1
ATOM 776 O O . PHE A 1 94 ? -9.818 13.601 4.963 1.00 86.56 94 PHE A O 1
ATOM 783 N N . ALA A 1 95 ? -10.614 11.909 3.733 1.00 87.19 95 ALA A N 1
ATOM 784 C CA . ALA A 1 95 ? -11.939 12.504 3.551 1.00 87.19 95 ALA A CA 1
ATOM 785 C C . ALA A 1 95 ? -12.683 12.717 4.881 1.00 87.19 95 ALA A C 1
ATOM 787 O O . ALA A 1 95 ? -13.332 13.745 5.063 1.00 87.19 95 ALA A O 1
ATOM 788 N N . ILE A 1 96 ? -12.581 11.770 5.819 1.00 87.31 96 ILE A N 1
ATOM 789 C CA . ILE A 1 96 ? -13.202 11.896 7.145 1.00 87.31 96 ILE A CA 1
ATOM 790 C C . ILE A 1 96 ? -12.552 13.026 7.946 1.00 87.31 96 ILE A C 1
ATOM 792 O O . ILE A 1 96 ? -13.269 13.832 8.537 1.00 87.31 96 ILE A O 1
ATOM 796 N N . GLU A 1 97 ? -11.221 13.113 7.951 1.00 84.31 97 GLU A N 1
ATOM 797 C CA . GLU A 1 97 ? -10.515 14.162 8.695 1.00 84.31 97 GLU A CA 1
ATOM 798 C C . GLU A 1 97 ? -10.703 15.544 8.050 1.00 84.31 97 GLU A C 1
ATOM 800 O O . GLU A 1 97 ? -10.837 16.552 8.745 1.00 84.31 97 GLU A O 1
ATOM 805 N N . TYR A 1 98 ? -10.802 15.590 6.718 1.00 82.94 98 TYR A N 1
ATOM 806 C CA . TYR A 1 98 ? -11.132 16.800 5.969 1.00 82.94 98 TYR A CA 1
ATOM 807 C C . TYR A 1 98 ? -12.516 17.341 6.342 1.00 82.94 98 TYR A C 1
ATOM 809 O O . TYR A 1 98 ? -12.657 18.533 6.598 1.00 82.94 98 TYR A O 1
ATOM 817 N N . LEU A 1 99 ? -13.524 16.468 6.453 1.00 84.62 99 LEU A N 1
ATOM 818 C CA . LEU A 1 99 ? -14.868 16.849 6.909 1.00 84.62 99 LEU A CA 1
ATOM 819 C C . LEU A 1 99 ? -14.903 17.328 8.369 1.00 84.62 99 LEU A C 1
ATOM 821 O O . LEU A 1 99 ? -15.886 17.940 8.782 1.00 84.62 99 LEU A O 1
ATOM 825 N N . ARG A 1 100 ? -13.858 17.045 9.153 1.00 83.12 100 ARG A N 1
ATOM 826 C CA . ARG A 1 100 ? -13.727 17.449 10.557 1.00 83.12 100 ARG A CA 1
ATOM 827 C C . ARG A 1 100 ? -12.924 18.745 10.742 1.00 83.12 100 ARG A C 1
ATOM 829 O O . ARG A 1 100 ? -12.535 19.043 11.866 1.00 83.12 100 AR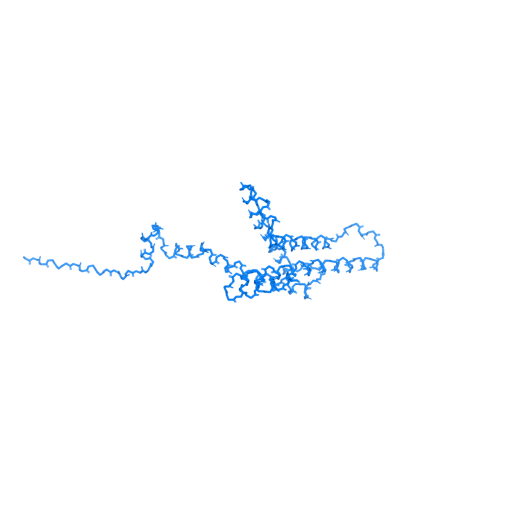G A O 1
ATOM 836 N N . ASP A 1 101 ? -12.645 19.475 9.655 1.00 76.50 101 ASP A N 1
ATOM 837 C CA . ASP A 1 101 ? -11.757 20.652 9.601 1.00 76.50 101 ASP A CA 1
ATOM 838 C C . ASP A 1 101 ? -10.310 20.375 10.081 1.00 76.50 101 ASP A C 1
ATOM 840 O O . ASP A 1 101 ? -9.529 21.294 10.332 1.00 76.50 101 ASP A O 1
ATOM 844 N N . GLY A 1 102 ? -9.914 19.098 10.157 1.00 74.44 102 GLY A N 1
ATOM 845 C CA . GLY A 1 102 ? -8.618 18.624 10.661 1.00 74.44 102 GLY A CA 1
ATOM 846 C C . GLY A 1 102 ? -7.570 18.343 9.577 1.00 74.44 102 GLY A C 1
ATOM 847 O O . GLY A 1 102 ? -6.523 17.766 9.861 1.00 74.44 102 GLY A O 1
ATOM 848 N N . ALA A 1 103 ? -7.804 18.738 8.320 1.00 68.69 103 ALA A N 1
ATOM 849 C CA . ALA A 1 103 ? -6.930 18.381 7.191 1.00 68.69 103 ALA A CA 1
ATOM 850 C C . ALA A 1 103 ? -5.467 18.845 7.358 1.00 68.69 103 ALA A C 1
ATOM 852 O O . ALA A 1 103 ? -4.534 18.164 6.929 1.00 68.69 103 ALA A O 1
ATOM 853 N N . ALA A 1 104 ? -5.256 19.993 8.009 1.00 71.31 104 ALA A N 1
ATOM 854 C CA . ALA A 1 104 ? -3.919 20.501 8.314 1.00 71.31 104 ALA A CA 1
ATOM 855 C C . ALA A 1 104 ? -3.191 19.650 9.371 1.00 71.31 104 ALA A C 1
ATOM 857 O O . ALA A 1 104 ? -1.964 19.570 9.359 1.00 71.31 104 ALA A O 1
ATOM 858 N N . GLU A 1 105 ? -3.936 19.002 10.267 1.00 75.50 105 GLU A N 1
ATOM 859 C CA . GLU A 1 105 ? -3.389 18.116 11.293 1.00 75.50 105 GLU A CA 1
ATOM 860 C C . GLU A 1 105 ? -2.990 16.763 10.691 1.00 75.50 105 GLU A C 1
ATOM 862 O O . GLU A 1 105 ? -1.899 16.271 10.981 1.00 75.50 105 GLU A O 1
ATOM 867 N N . TYR A 1 106 ? -3.777 16.241 9.739 1.00 73.75 106 TYR A N 1
ATOM 868 C CA . TYR A 1 106 ? -3.416 15.047 8.962 1.00 73.75 106 TYR A CA 1
ATOM 869 C C . TYR A 1 106 ? -2.084 15.222 8.211 1.00 73.75 106 TYR A C 1
ATOM 871 O O . TYR A 1 106 ? -1.237 14.332 8.241 1.00 73.75 106 TYR A O 1
ATOM 879 N N . LEU A 1 107 ? -1.860 16.379 7.576 1.00 74.44 107 LEU A N 1
ATOM 880 C CA . LEU A 1 107 ? -0.615 16.670 6.847 1.00 74.44 107 LEU A CA 1
ATOM 881 C C . LEU A 1 107 ? 0.573 17.022 7.753 1.00 74.44 107 LEU A C 1
ATOM 883 O O . LEU A 1 107 ? 1.701 17.119 7.271 1.00 74.44 107 LEU A O 1
ATOM 887 N N . LYS A 1 108 ? 0.351 17.241 9.050 1.00 78.44 108 LYS A N 1
ATOM 888 C CA . LYS A 1 108 ? 1.433 17.492 10.008 1.00 78.44 108 LYS A CA 1
ATOM 889 C C . LYS A 1 108 ? 2.061 16.191 10.505 1.00 78.44 108 LYS A C 1
ATOM 891 O O . LYS A 1 108 ? 3.200 16.209 10.974 1.00 78.44 108 LYS A O 1
ATOM 896 N N . ASP A 1 109 ? 1.342 15.077 10.396 1.00 79.44 109 ASP A N 1
ATOM 897 C CA . ASP A 1 109 ? 1.867 13.779 10.781 1.00 79.44 109 ASP A CA 1
ATOM 898 C C . ASP A 1 109 ? 2.876 13.268 9.737 1.00 79.44 109 ASP A C 1
ATOM 900 O O . ASP A 1 109 ? 2.553 13.029 8.571 1.00 79.44 109 ASP A O 1
ATOM 904 N N . MET A 1 110 ? 4.126 13.088 10.172 1.00 79.25 110 MET A N 1
ATOM 905 C CA . MET A 1 110 ? 5.211 12.543 9.353 1.00 79.25 110 MET A CA 1
ATOM 906 C C . MET A 1 110 ? 4.868 11.147 8.814 1.00 79.25 110 MET A C 1
ATOM 908 O O . MET A 1 110 ? 5.324 10.769 7.735 1.00 79.25 110 MET A O 1
ATOM 912 N N . TRP A 1 111 ? 4.055 10.380 9.540 1.00 81.00 111 TRP A N 1
ATOM 913 C CA . TRP A 1 111 ? 3.681 9.029 9.133 1.00 81.00 111 TRP A CA 1
ATOM 914 C C . TRP A 1 111 ? 2.765 9.028 7.911 1.00 81.00 111 TRP A C 1
ATOM 916 O O . TRP A 1 111 ? 2.992 8.245 6.991 1.00 81.00 111 TRP A O 1
ATOM 926 N N . ASN A 1 112 ? 1.823 9.970 7.848 1.00 84.00 112 ASN A N 1
ATOM 927 C CA . ASN A 1 112 ? 0.947 10.130 6.688 1.00 84.00 112 ASN A CA 1
ATOM 928 C C . ASN A 1 112 ? 1.748 10.564 5.453 1.00 84.00 112 ASN A C 1
ATOM 930 O O . ASN A 1 112 ? 1.469 10.127 4.340 1.00 84.00 112 ASN A O 1
ATOM 934 N N . TRP A 1 113 ? 2.807 11.362 5.637 1.00 86.06 113 TRP A N 1
ATOM 935 C CA . TRP A 1 113 ? 3.733 11.694 4.549 1.00 86.06 113 TRP A CA 1
ATOM 936 C C . TRP A 1 113 ? 4.482 10.480 4.005 1.00 86.06 113 TRP A C 1
ATOM 938 O O . TRP A 1 113 ? 4.658 10.380 2.792 1.00 86.06 113 TRP A O 1
ATOM 948 N N . ILE A 1 114 ? 4.908 9.555 4.871 1.00 89.50 114 ILE A N 1
ATOM 949 C CA . ILE A 1 114 ? 5.563 8.308 4.448 1.00 89.50 114 ILE A CA 1
ATOM 950 C C . ILE A 1 114 ? 4.606 7.470 3.592 1.00 89.50 114 ILE A C 1
ATOM 952 O O . ILE A 1 114 ? 5.013 6.981 2.537 1.00 89.50 114 ILE A O 1
ATOM 956 N N . ASP A 1 115 ? 3.341 7.352 4.002 1.00 88.00 115 ASP A N 1
ATOM 957 C CA . ASP A 1 115 ? 2.320 6.622 3.244 1.00 88.00 115 ASP A CA 1
ATOM 958 C C . ASP A 1 115 ? 2.023 7.287 1.892 1.00 88.00 115 ASP A C 1
ATOM 960 O O . ASP A 1 115 ? 2.039 6.624 0.850 1.00 88.00 115 ASP A O 1
ATOM 964 N N . LEU A 1 116 ? 1.842 8.611 1.877 1.00 89.00 116 LEU A N 1
ATOM 965 C CA . LEU A 1 116 ? 1.634 9.381 0.648 1.00 89.00 116 LEU A CA 1
ATOM 966 C C . LEU A 1 116 ? 2.820 9.254 -0.313 1.00 89.00 116 LEU A C 1
ATOM 968 O O . LEU A 1 116 ? 2.623 9.109 -1.521 1.00 89.00 116 LEU A O 1
ATOM 972 N N . PHE A 1 117 ? 4.049 9.264 0.203 1.00 91.12 117 PHE A N 1
ATOM 973 C CA . PHE A 1 117 ? 5.245 9.121 -0.620 1.00 91.12 117 PHE A CA 1
ATOM 974 C C . PHE A 1 117 ? 5.398 7.691 -1.162 1.00 91.12 117 PHE A C 1
ATOM 976 O O . PHE A 1 117 ? 5.733 7.517 -2.335 1.00 91.12 117 PHE A O 1
ATOM 983 N N . ALA A 1 118 ? 5.070 6.664 -0.368 1.00 91.62 118 ALA A N 1
ATOM 984 C CA . ALA A 1 118 ? 5.043 5.271 -0.822 1.00 91.62 118 ALA A CA 1
ATOM 985 C C . ALA A 1 118 ? 4.068 5.078 -1.996 1.00 91.62 118 ALA A C 1
ATOM 987 O O . ALA A 1 118 ? 4.418 4.489 -3.028 1.00 91.62 118 ALA A O 1
ATOM 988 N N . ILE A 1 119 ? 2.859 5.629 -1.855 1.00 91.62 119 ILE A N 1
ATOM 989 C CA . ILE A 1 119 ? 1.824 5.637 -2.892 1.00 91.62 119 ILE A CA 1
ATOM 990 C C . ILE A 1 119 ? 2.326 6.377 -4.133 1.00 91.62 119 ILE A C 1
ATOM 992 O O . ILE A 1 119 ? 2.262 5.840 -5.239 1.00 91.62 119 ILE A O 1
ATOM 996 N N . PHE A 1 120 ? 2.864 7.583 -3.957 1.00 92.56 120 PHE A N 1
ATOM 997 C CA . PHE A 1 120 ? 3.353 8.421 -5.047 1.00 92.56 120 PHE A CA 1
ATOM 998 C C . PHE A 1 120 ? 4.451 7.730 -5.867 1.00 92.56 120 PHE A C 1
ATOM 1000 O O . PHE A 1 120 ? 4.342 7.648 -7.092 1.00 92.56 120 PHE A O 1
ATOM 1007 N N . CYS A 1 121 ? 5.463 7.158 -5.207 1.00 92.69 121 CYS A N 1
ATOM 1008 C CA . CYS A 1 121 ? 6.514 6.390 -5.875 1.00 92.69 121 CYS A CA 1
ATOM 1009 C C . CYS A 1 121 ? 5.944 5.198 -6.651 1.00 92.69 121 CYS A C 1
ATOM 1011 O O . CYS A 1 121 ? 6.346 4.951 -7.788 1.00 92.69 121 CYS A O 1
ATOM 1013 N N . THR A 1 122 ? 4.974 4.488 -6.074 1.00 90.88 122 THR A N 1
ATOM 1014 C CA . THR A 1 122 ? 4.356 3.329 -6.730 1.00 90.88 122 THR A CA 1
ATOM 1015 C C . THR A 1 122 ? 3.513 3.740 -7.942 1.00 90.88 122 THR A C 1
ATOM 1017 O O . THR A 1 122 ? 3.565 3.090 -8.983 1.00 90.88 122 THR A O 1
ATOM 1020 N N . ILE A 1 123 ? 2.789 4.858 -7.870 1.00 91.44 123 ILE A N 1
ATOM 1021 C CA . ILE A 1 123 ? 2.032 5.395 -9.009 1.00 91.44 123 ILE A CA 1
ATOM 1022 C C . ILE A 1 123 ? 2.980 5.808 -10.144 1.00 91.44 123 ILE A C 1
ATOM 1024 O O . ILE A 1 123 ? 2.746 5.448 -11.298 1.00 91.44 123 ILE A O 1
ATOM 1028 N N . ILE A 1 124 ? 4.073 6.509 -9.829 1.00 91.62 124 ILE A N 1
ATOM 1029 C CA . ILE A 1 124 ? 5.078 6.905 -10.827 1.00 91.62 124 ILE A CA 1
ATOM 1030 C C . ILE A 1 124 ? 5.714 5.684 -11.491 1.00 91.62 124 ILE A C 1
ATOM 1032 O O . ILE A 1 124 ? 5.816 5.650 -12.717 1.00 91.62 124 ILE A O 1
ATOM 1036 N N . GLY A 1 125 ? 6.086 4.661 -10.716 1.00 88.50 125 GLY A N 1
ATOM 1037 C CA . GLY A 1 125 ? 6.575 3.399 -11.276 1.00 88.50 125 GLY A CA 1
ATOM 1038 C C . GLY A 1 125 ? 5.563 2.769 -12.240 1.00 88.50 125 GLY A C 1
ATOM 1039 O O . GLY A 1 125 ? 5.931 2.348 -13.333 1.00 88.50 125 GLY A O 1
ATOM 1040 N N . GLY A 1 126 ? 4.270 2.820 -11.898 1.00 86.25 126 GLY A N 1
ATOM 1041 C CA . GLY A 1 126 ? 3.181 2.385 -12.777 1.00 86.25 126 GLY A CA 1
ATOM 1042 C C . GLY A 1 126 ? 3.064 3.191 -14.075 1.00 86.25 126 GLY A C 1
ATOM 1043 O O . GLY A 1 126 ? 2.800 2.607 -15.123 1.00 86.25 126 GLY A O 1
ATOM 1044 N N . PHE A 1 127 ? 3.316 4.502 -14.057 1.00 87.50 127 PHE A N 1
ATOM 1045 C CA . PHE A 1 127 ? 3.360 5.302 -15.287 1.00 87.50 127 PHE A CA 1
ATOM 1046 C C . PHE A 1 127 ? 4.524 4.899 -16.194 1.00 87.50 127 PHE A C 1
ATOM 1048 O O . PHE A 1 127 ? 4.327 4.761 -17.400 1.00 87.50 127 PHE A O 1
ATOM 1055 N N . PHE A 1 128 ? 5.702 4.626 -15.624 1.00 85.19 128 PHE A N 1
ATOM 1056 C CA . PHE A 1 128 ? 6.827 4.071 -16.381 1.00 85.19 128 PHE A CA 1
ATOM 1057 C C . PHE A 1 128 ? 6.558 2.654 -16.897 1.00 85.19 128 PHE A C 1
ATOM 1059 O O . PHE A 1 128 ? 7.264 2.216 -17.791 1.00 85.19 128 PHE A O 1
ATOM 1066 N N . ARG A 1 129 ? 5.538 1.935 -16.422 1.00 78.50 129 ARG A N 1
ATOM 1067 C CA . ARG A 1 129 ? 5.164 0.622 -16.974 1.00 78.50 129 ARG A CA 1
ATOM 1068 C C . ARG A 1 129 ? 4.474 0.725 -18.331 1.00 78.50 129 ARG A C 1
ATOM 1070 O O . ARG A 1 129 ? 4.578 -0.194 -19.135 1.00 78.50 129 ARG A O 1
ATOM 1077 N N . ILE A 1 130 ? 3.718 1.799 -18.571 1.00 78.88 130 ILE A N 1
ATOM 1078 C CA . ILE A 1 130 ? 2.866 1.914 -19.758 1.00 78.88 130 ILE A CA 1
ATOM 1079 C C . ILE A 1 130 ? 3.778 2.115 -20.976 1.00 78.88 130 ILE A C 1
ATOM 1081 O O . ILE A 1 130 ? 4.429 3.157 -21.070 1.00 78.88 130 ILE A O 1
ATOM 1085 N N . PRO A 1 131 ? 3.866 1.144 -21.905 1.00 68.50 131 PRO A N 1
ATOM 1086 C CA . PRO A 1 131 ? 4.718 1.298 -23.072 1.00 68.50 131 PRO A CA 1
ATOM 1087 C C . PRO A 1 131 ? 4.173 2.434 -23.934 1.00 68.50 131 PRO A C 1
ATOM 1089 O O . PRO A 1 131 ? 2.973 2.471 -24.240 1.00 68.50 131 PRO A O 1
ATOM 1092 N N . ASP A 1 132 ? 5.048 3.357 -24.325 1.00 66.12 132 ASP A N 1
ATOM 1093 C CA . ASP A 1 132 ? 4.668 4.424 -25.237 1.00 66.12 132 ASP A CA 1
ATOM 1094 C C . ASP A 1 132 ? 4.356 3.809 -26.609 1.00 66.12 132 ASP A C 1
ATOM 1096 O O . ASP A 1 132 ? 5.211 3.235 -27.286 1.00 66.12 132 ASP A O 1
ATOM 1100 N N . LYS A 1 133 ? 3.085 3.879 -27.011 1.00 60.69 133 LYS A N 1
ATOM 1101 C CA . LYS A 1 133 ? 2.627 3.355 -28.305 1.00 60.69 133 LYS A CA 1
ATOM 1102 C C . LYS A 1 133 ? 3.089 4.226 -29.478 1.00 60.69 133 LYS A C 1
ATOM 1104 O O . LYS A 1 133 ? 2.885 3.823 -30.619 1.00 60.69 133 LYS A O 1
ATOM 1109 N N . SER A 1 134 ? 3.690 5.393 -29.231 1.00 55.28 134 SER A N 1
ATOM 1110 C CA . SER A 1 134 ? 4.215 6.273 -30.284 1.00 55.28 134 SER A CA 1
ATOM 1111 C C . SER A 1 134 ? 5.548 5.791 -30.889 1.00 55.28 134 SER A C 1
ATOM 1113 O O . SER A 1 134 ? 5.891 6.165 -32.014 1.00 55.28 134 SER A O 1
ATOM 1115 N N . ASP A 1 135 ? 6.238 4.850 -30.232 1.00 53.28 135 ASP A N 1
ATOM 1116 C CA . ASP A 1 135 ? 7.534 4.301 -30.667 1.00 53.28 135 ASP A CA 1
ATOM 1117 C C . ASP A 1 135 ? 7.439 3.183 -31.727 1.00 53.28 135 ASP A C 1
ATOM 1119 O O . ASP A 1 135 ? 8.450 2.620 -32.168 1.00 53.28 135 ASP A O 1
ATOM 1123 N N . THR A 1 136 ? 6.242 2.867 -32.234 1.00 53.69 136 THR A N 1
ATOM 1124 C CA . THR A 1 136 ? 6.089 1.947 -33.382 1.00 53.69 136 THR A CA 1
ATOM 1125 C C . THR A 1 136 ? 6.711 2.468 -34.685 1.00 53.69 136 THR A C 1
ATOM 1127 O O . THR A 1 136 ? 6.790 1.724 -35.659 1.00 53.69 136 THR A O 1
ATOM 1130 N N . THR A 1 137 ? 7.194 3.712 -34.702 1.00 54.22 137 THR A N 1
ATOM 1131 C CA . THR A 1 137 ? 7.814 4.366 -35.866 1.00 54.22 137 THR A CA 1
ATOM 1132 C C . THR A 1 137 ? 9.325 4.121 -35.992 1.00 54.22 137 THR A C 1
ATOM 1134 O O . THR A 1 137 ? 9.906 4.416 -37.039 1.00 54.22 137 THR A O 1
ATOM 1137 N N . PHE A 1 138 ? 9.978 3.563 -34.966 1.00 55.66 138 PHE A N 1
ATOM 1138 C CA . PHE A 1 138 ? 11.405 3.235 -35.020 1.00 55.66 138 PHE A CA 1
ATOM 1139 C C . PHE A 1 138 ? 11.631 1.949 -35.827 1.00 55.66 138 PHE A C 1
ATOM 1141 O O . PHE A 1 138 ? 11.195 0.870 -35.435 1.00 55.66 138 PHE A O 1
ATOM 1148 N N . LYS A 1 139 ? 12.327 2.074 -36.966 1.00 58.66 139 LYS A N 1
ATOM 1149 C CA . LYS A 1 139 ? 12.779 0.956 -37.820 1.00 58.66 139 LYS A CA 1
ATOM 1150 C C . LYS A 1 139 ? 13.978 0.182 -37.247 1.00 58.66 139 LYS A C 1
ATOM 1152 O O . LYS A 1 139 ? 14.397 -0.794 -37.857 1.00 58.66 139 LYS A O 1
ATOM 1157 N N . ASP A 1 140 ? 14.549 0.638 -36.133 1.00 70.25 140 ASP A N 1
ATOM 1158 C CA . ASP A 1 140 ? 15.734 0.053 -35.505 1.00 70.25 140 ASP A CA 1
ATOM 1159 C C . ASP A 1 140 ? 15.357 -0.658 -34.197 1.00 70.25 140 ASP A C 1
ATOM 1161 O O . ASP A 1 140 ? 15.018 -0.024 -33.191 1.00 70.25 140 ASP A O 1
ATOM 1165 N N . ASP A 1 141 ? 15.436 -1.988 -34.218 1.00 72.00 141 ASP A N 1
ATOM 1166 C CA . ASP A 1 141 ? 15.152 -2.853 -33.071 1.00 72.00 141 ASP A CA 1
ATOM 1167 C C . ASP A 1 141 ? 16.101 -2.583 -31.889 1.00 72.00 141 ASP A C 1
ATOM 1169 O O . ASP A 1 141 ? 15.726 -2.768 -30.727 1.00 72.00 141 ASP A O 1
ATOM 1173 N N . ASN A 1 142 ? 17.316 -2.085 -32.148 1.00 76.19 142 ASN A N 1
ATOM 1174 C CA . ASN A 1 142 ? 18.304 -1.817 -31.105 1.00 76.19 142 ASN A CA 1
ATOM 1175 C C . ASN A 1 142 ? 17.959 -0.558 -30.284 1.00 76.19 142 ASN A C 1
ATOM 1177 O O . ASN A 1 142 ? 18.098 -0.536 -29.054 1.00 76.19 142 ASN A O 1
ATOM 1181 N N . ALA A 1 143 ? 17.437 0.476 -30.951 1.00 73.56 143 ALA A N 1
ATOM 1182 C CA . ALA A 1 143 ? 16.948 1.690 -30.300 1.00 73.56 143 ALA A CA 1
ATOM 1183 C C . ALA A 1 143 ? 15.727 1.395 -29.412 1.00 73.56 143 ALA A C 1
ATOM 1185 O O . ALA A 1 143 ? 15.695 1.813 -28.251 1.00 73.56 143 ALA A O 1
ATOM 1186 N N . ARG A 1 144 ? 14.777 0.592 -29.914 1.00 72.88 144 ARG A N 1
ATOM 1187 C CA . ARG A 1 144 ? 13.602 0.147 -29.147 1.00 72.88 144 ARG A CA 1
ATOM 1188 C C . ARG A 1 144 ? 14.007 -0.629 -27.892 1.00 72.88 144 ARG A C 1
ATOM 1190 O O . ARG A 1 144 ? 13.538 -0.304 -26.803 1.00 72.88 144 ARG A O 1
ATOM 1197 N N . ASN A 1 145 ? 14.906 -1.607 -28.019 1.00 77.38 145 ASN A N 1
ATOM 1198 C CA . ASN A 1 145 ? 15.378 -2.393 -26.874 1.00 77.38 145 ASN A CA 1
ATOM 1199 C C . ASN A 1 145 ? 16.030 -1.509 -25.801 1.00 77.38 145 ASN A C 1
ATOM 1201 O O . ASN A 1 145 ? 15.793 -1.700 -24.610 1.00 77.38 1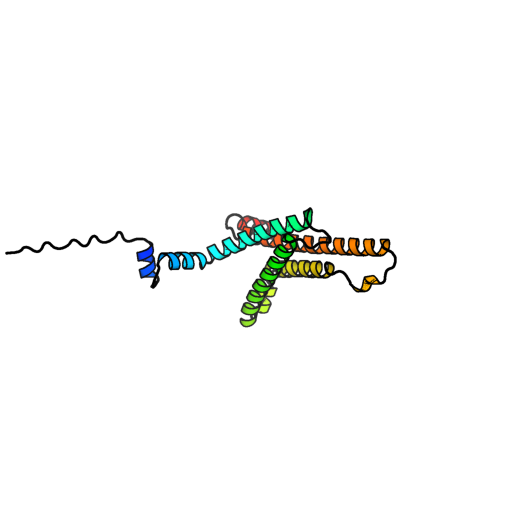45 ASN A O 1
ATOM 1205 N N . THR A 1 146 ? 16.794 -0.493 -26.208 1.00 79.75 146 THR A N 1
ATOM 1206 C CA . THR A 1 146 ? 17.442 0.439 -25.274 1.00 79.75 146 THR A CA 1
ATOM 1207 C C . THR A 1 146 ? 16.430 1.284 -24.495 1.00 79.75 146 THR A C 1
ATOM 1209 O O . THR A 1 146 ? 16.603 1.492 -23.291 1.00 79.75 146 THR A O 1
ATOM 1212 N N . ILE A 1 147 ? 15.371 1.767 -25.153 1.00 80.25 147 ILE A N 1
ATOM 1213 C CA . ILE A 1 147 ? 14.308 2.557 -24.510 1.00 80.25 147 ILE A CA 1
ATOM 1214 C C . ILE A 1 147 ? 13.538 1.691 -23.513 1.00 80.25 147 ILE A C 1
ATOM 1216 O O . ILE A 1 147 ? 13.397 2.079 -22.354 1.00 80.25 147 ILE A O 1
ATOM 1220 N N . VAL A 1 148 ? 13.137 0.488 -23.927 1.00 79.56 148 VAL A N 1
ATOM 1221 C CA . VAL A 1 148 ? 12.419 -0.468 -23.073 1.00 79.56 148 VAL A CA 1
ATOM 1222 C C . VAL A 1 148 ? 13.246 -0.833 -21.836 1.00 79.56 148 VAL A C 1
ATOM 1224 O O . VAL A 1 148 ? 12.735 -0.777 -20.721 1.00 79.56 148 VAL A O 1
ATOM 1227 N N . ILE A 1 149 ? 14.545 -1.117 -21.994 1.00 81.44 149 ILE A N 1
ATOM 1228 C CA . ILE A 1 149 ? 15.438 -1.413 -20.861 1.00 81.44 149 ILE A CA 1
ATOM 1229 C C . ILE A 1 149 ? 15.537 -0.218 -19.904 1.00 81.44 149 ILE A C 1
ATOM 1231 O O . ILE A 1 149 ? 15.447 -0.403 -18.689 1.00 81.44 149 ILE A O 1
ATOM 1235 N N . LYS A 1 150 ? 15.695 1.010 -20.420 1.00 83.69 150 LYS A N 1
ATOM 1236 C CA . LYS A 1 150 ? 15.731 2.226 -19.585 1.00 83.69 150 LYS A CA 1
ATOM 1237 C C . LYS A 1 150 ? 14.414 2.448 -18.842 1.00 83.69 150 LYS A C 1
ATOM 1239 O O . LYS A 1 150 ? 14.428 2.804 -17.667 1.00 83.69 150 LYS A O 1
ATOM 1244 N N . GLN A 1 151 ? 13.292 2.218 -19.511 1.00 83.12 151 GLN A N 1
ATOM 1245 C CA . GLN A 1 151 ? 11.959 2.353 -18.940 1.00 83.12 151 GLN A CA 1
ATOM 1246 C C . GLN A 1 151 ? 11.730 1.331 -17.814 1.00 83.12 151 GLN A C 1
ATOM 1248 O O . GLN A 1 151 ? 11.383 1.724 -16.700 1.00 83.12 151 GLN A O 1
ATOM 1253 N N . THR A 1 152 ? 12.047 0.053 -18.048 1.00 82.94 152 THR A N 1
ATOM 1254 C CA . THR A 1 152 ? 11.997 -1.001 -17.019 1.00 82.94 152 THR A CA 1
ATOM 1255 C C . THR A 1 152 ? 12.971 -0.735 -15.865 1.00 82.94 152 THR A C 1
ATOM 1257 O O . THR A 1 152 ? 12.681 -1.062 -14.716 1.00 82.94 152 THR A O 1
ATOM 1260 N N . TYR A 1 153 ? 14.132 -0.130 -16.127 1.00 86.19 153 TYR A N 1
ATOM 1261 C CA . TYR A 1 153 ? 15.067 0.260 -15.070 1.00 86.19 153 TYR A CA 1
ATOM 1262 C C . TYR A 1 153 ? 14.505 1.380 -14.181 1.00 86.19 153 TYR A C 1
ATOM 1264 O O . TYR A 1 153 ? 14.577 1.288 -12.955 1.00 86.19 153 TYR A O 1
ATOM 1272 N N . ASN A 1 154 ? 13.893 2.406 -14.776 1.00 87.50 154 ASN A N 1
ATOM 1273 C CA . ASN A 1 154 ? 13.257 3.487 -14.021 1.00 87.50 154 ASN A CA 1
ATOM 1274 C C . ASN A 1 154 ? 12.067 2.973 -13.197 1.00 87.50 154 ASN A C 1
ATOM 1276 O O . ASN A 1 154 ? 11.972 3.290 -12.012 1.00 87.50 154 ASN A O 1
ATOM 1280 N N . GLU A 1 155 ? 11.217 2.123 -13.783 1.00 89.12 155 GLU A N 1
ATOM 1281 C CA . GLU A 1 155 ? 10.128 1.423 -13.086 1.00 89.12 155 GLU A CA 1
ATOM 1282 C C . GLU A 1 155 ? 10.635 0.730 -11.809 1.00 89.12 155 GLU A C 1
ATOM 1284 O O . GLU A 1 155 ? 10.105 0.967 -10.719 1.00 89.12 155 GLU A O 1
ATOM 1289 N N . ARG A 1 156 ? 11.718 -0.057 -11.922 1.00 89.31 156 ARG A N 1
ATOM 1290 C CA . ARG A 1 156 ? 12.349 -0.748 -10.781 1.00 89.31 156 ARG A CA 1
ATOM 1291 C C . ARG A 1 156 ? 12.739 0.210 -9.673 1.00 89.31 156 ARG A C 1
ATOM 1293 O O . ARG A 1 156 ? 12.452 -0.068 -8.513 1.00 89.31 156 ARG A O 1
ATOM 1300 N N . ILE A 1 157 ? 13.399 1.316 -10.012 1.00 91.06 157 ILE A N 1
ATOM 1301 C CA . ILE A 1 157 ? 13.855 2.291 -9.015 1.00 91.06 157 ILE A CA 1
ATOM 1302 C C . ILE A 1 157 ? 12.666 2.837 -8.230 1.00 91.06 157 ILE A C 1
ATOM 1304 O O . ILE A 1 157 ? 12.697 2.839 -7.000 1.00 91.06 157 ILE A O 1
ATOM 1308 N N . PHE A 1 158 ? 11.609 3.263 -8.922 1.00 92.69 158 PHE A N 1
ATOM 1309 C CA . PHE A 1 158 ? 10.437 3.838 -8.266 1.00 92.69 158 PHE A CA 1
ATOM 1310 C C . PHE A 1 158 ? 9.685 2.814 -7.413 1.00 92.69 158 PHE A C 1
ATOM 1312 O O . PHE A 1 158 ? 9.292 3.136 -6.291 1.00 92.69 158 PHE A O 1
ATOM 1319 N N . TYR A 1 159 ? 9.550 1.570 -7.875 1.00 92.06 159 TYR A N 1
ATOM 1320 C CA . TYR A 1 159 ? 8.934 0.515 -7.072 1.00 92.06 159 TYR A CA 1
ATOM 1321 C C . TYR A 1 159 ? 9.775 0.093 -5.863 1.00 92.06 159 TYR A C 1
ATOM 1323 O O . TYR A 1 159 ? 9.214 -0.092 -4.786 1.00 92.06 159 TYR A O 1
ATOM 1331 N N . ILE A 1 160 ? 11.102 -0.005 -5.987 1.00 92.75 160 ILE A N 1
ATOM 1332 C CA . ILE A 1 160 ? 11.994 -0.279 -4.844 1.00 92.75 160 ILE A CA 1
ATOM 1333 C C . ILE A 1 160 ? 11.929 0.870 -3.831 1.00 92.75 160 ILE A C 1
ATOM 1335 O O . ILE A 1 160 ? 11.896 0.640 -2.620 1.00 92.75 160 ILE A O 1
ATOM 1339 N N . CYS A 1 161 ? 11.874 2.110 -4.320 1.00 93.12 161 CYS A N 1
ATOM 1340 C CA . CYS A 1 161 ? 11.696 3.290 -3.486 1.00 93.12 161 CYS A CA 1
ATOM 1341 C C . CYS A 1 161 ? 10.372 3.201 -2.707 1.00 93.12 161 CYS A C 1
ATOM 1343 O O . CYS A 1 161 ? 10.390 3.237 -1.478 1.00 93.12 161 CYS A O 1
ATOM 1345 N N . GLY A 1 162 ? 9.250 2.946 -3.392 1.00 92.00 162 GLY A N 1
ATOM 1346 C CA . GLY A 1 162 ? 7.941 2.737 -2.761 1.00 92.00 162 GLY A CA 1
ATOM 1347 C C . GLY A 1 162 ? 7.933 1.587 -1.747 1.00 92.00 162 GLY A C 1
ATOM 1348 O O . GLY A 1 162 ? 7.471 1.762 -0.620 1.00 92.00 162 GLY A O 1
ATOM 1349 N N . LEU A 1 163 ? 8.523 0.438 -2.098 1.00 92.50 163 LEU A N 1
ATOM 1350 C CA . LEU A 1 163 ? 8.675 -0.714 -1.203 1.00 92.50 163 LEU A CA 1
ATOM 1351 C C . LEU A 1 163 ? 9.434 -0.337 0.079 1.00 92.50 163 LEU A C 1
ATOM 1353 O O . LEU A 1 163 ? 9.046 -0.752 1.170 1.00 92.50 163 LEU A O 1
ATOM 1357 N N . THR A 1 164 ? 10.485 0.478 -0.033 1.00 91.81 164 THR A N 1
ATOM 1358 C CA . THR A 1 164 ? 11.260 0.946 1.125 1.00 91.81 164 THR A CA 1
ATOM 1359 C C . THR A 1 164 ? 10.390 1.756 2.089 1.00 91.81 164 THR A C 1
ATOM 1361 O O . THR A 1 164 ? 10.457 1.545 3.302 1.00 91.81 164 THR A O 1
ATOM 1364 N N . PHE A 1 165 ? 9.514 2.625 1.579 1.00 91.81 165 PHE A N 1
ATOM 1365 C CA . PHE A 1 165 ? 8.574 3.367 2.427 1.00 91.81 165 PHE A CA 1
ATOM 1366 C C . PHE A 1 165 ? 7.492 2.468 3.042 1.00 91.81 165 PHE A C 1
ATOM 1368 O O . PHE A 1 165 ? 7.172 2.626 4.221 1.00 91.81 165 PHE A O 1
ATOM 1375 N N . PHE A 1 166 ? 7.001 1.452 2.325 1.00 91.19 166 PHE A N 1
ATOM 1376 C CA . PHE A 1 166 ? 6.088 0.463 2.916 1.00 91.19 166 PHE A CA 1
ATOM 1377 C C . PHE A 1 166 ? 6.746 -0.368 4.037 1.00 91.19 166 PHE A C 1
ATOM 1379 O O . PHE A 1 166 ? 6.084 -0.727 5.021 1.00 91.19 166 PHE A O 1
ATOM 1386 N N . TYR A 1 167 ? 8.054 -0.638 3.946 1.00 89.88 167 TYR A N 1
ATOM 1387 C CA . TYR A 1 167 ? 8.820 -1.224 5.052 1.00 89.88 167 TYR A CA 1
ATOM 1388 C C . TYR A 1 167 ? 8.972 -0.249 6.227 1.00 89.88 167 TYR A C 1
ATOM 1390 O O . TYR A 1 167 ? 8.760 -0.653 7.371 1.00 89.88 167 TYR A O 1
ATOM 1398 N N . MET A 1 168 ? 9.257 1.032 5.966 1.00 86.81 168 MET A N 1
ATOM 1399 C CA . MET A 1 168 ? 9.315 2.074 7.006 1.00 86.81 168 MET A CA 1
ATOM 1400 C C . MET A 1 168 ? 7.995 2.173 7.788 1.00 86.81 168 MET A C 1
ATOM 1402 O O . MET A 1 168 ? 8.014 2.241 9.017 1.00 86.81 168 MET A O 1
ATOM 1406 N N . ARG A 1 169 ? 6.841 2.080 7.110 1.00 84.88 169 ARG A N 1
ATOM 1407 C CA . ARG A 1 169 ? 5.514 2.029 7.756 1.00 84.88 169 ARG A CA 1
ATOM 1408 C C . ARG A 1 169 ? 5.355 0.828 8.695 1.00 84.88 169 ARG A C 1
ATOM 1410 O O . ARG A 1 169 ? 4.719 0.930 9.739 1.00 84.88 169 ARG A O 1
ATOM 1417 N N . THR A 1 170 ? 5.984 -0.303 8.386 1.00 83.19 170 THR A N 1
ATOM 1418 C CA . THR A 1 170 ? 5.934 -1.495 9.252 1.00 83.19 170 THR A CA 1
ATOM 1419 C C . THR A 1 170 ? 6.703 -1.292 10.555 1.00 83.19 170 THR A C 1
ATOM 1421 O O . THR A 1 170 ? 6.260 -1.757 11.606 1.00 83.19 170 THR A O 1
ATOM 1424 N N . LEU A 1 171 ? 7.807 -0.537 10.520 1.00 75.44 171 LEU A N 1
ATOM 1425 C CA . LEU A 1 171 ? 8.558 -0.174 11.727 1.00 75.44 171 LEU A CA 1
ATOM 1426 C C . LEU A 1 171 ? 7.694 0.639 12.701 1.00 75.44 171 LEU A C 1
ATOM 1428 O O . LEU A 1 171 ? 7.785 0.448 13.914 1.00 75.44 171 LEU A O 1
ATOM 1432 N N . TYR A 1 172 ? 6.796 1.479 12.185 1.00 70.06 172 TYR A N 1
ATOM 1433 C CA . TYR A 1 172 ? 5.817 2.187 13.008 1.00 70.06 172 TYR A CA 1
ATOM 1434 C C . TYR A 1 172 ? 4.836 1.234 13.705 1.00 70.06 172 TYR A C 1
ATOM 1436 O O . TYR A 1 172 ? 4.637 1.333 14.912 1.00 70.06 172 TYR A O 1
ATOM 1444 N N . PHE A 1 173 ? 4.288 0.234 13.005 1.00 65.75 173 PHE A N 1
ATOM 1445 C CA . PHE A 1 173 ? 3.440 -0.769 13.666 1.00 65.75 173 PHE A CA 1
ATOM 1446 C C . PHE A 1 173 ? 4.173 -1.501 14.792 1.00 65.75 173 PHE A C 1
ATOM 1448 O O . PHE A 1 173 ? 3.576 -1.798 15.828 1.00 65.75 173 PHE A O 1
ATOM 1455 N N . THR A 1 174 ? 5.4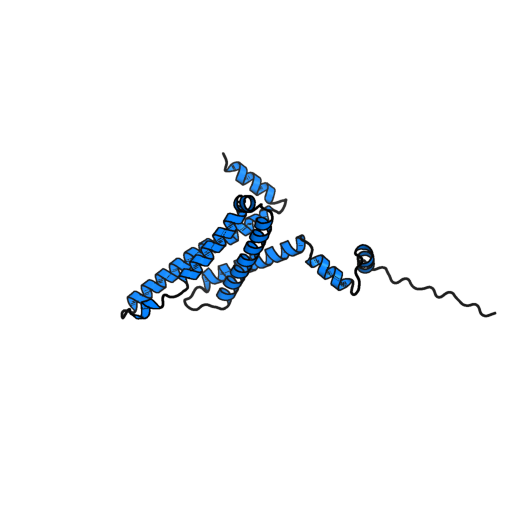73 -1.751 14.625 1.00 66.88 174 THR A N 1
ATOM 1456 C CA . THR A 1 174 ? 6.292 -2.353 15.684 1.00 66.88 174 THR A CA 1
ATOM 1457 C C . THR A 1 174 ? 6.620 -1.385 16.824 1.00 66.88 174 THR A C 1
ATOM 1459 O O . THR A 1 174 ? 6.772 -1.835 17.957 1.00 66.88 174 THR A O 1
ATOM 1462 N N . SER A 1 175 ? 6.667 -0.069 16.582 1.00 60.41 175 SER A N 1
ATOM 1463 C CA . SER A 1 175 ? 6.940 0.937 17.622 1.00 60.41 175 SER A CA 1
ATOM 1464 C C . SER A 1 175 ? 5.743 1.192 18.547 1.00 60.41 175 SER A C 1
ATOM 1466 O O . SER A 1 175 ? 5.932 1.627 19.679 1.00 60.41 175 SER A O 1
ATOM 1468 N N . ILE A 1 176 ? 4.523 0.848 18.122 1.00 59.72 176 ILE A N 1
ATOM 1469 C CA . ILE A 1 176 ? 3.316 0.892 18.967 1.00 59.72 176 ILE A CA 1
ATOM 1470 C C . ILE A 1 176 ? 3.368 -0.169 20.086 1.00 59.72 176 ILE A C 1
ATOM 1472 O O . ILE A 1 176 ? 2.709 -0.023 21.117 1.00 59.72 176 ILE A O 1
ATOM 1476 N N . TRP A 1 177 ? 4.173 -1.228 19.938 1.00 56.16 177 TRP A N 1
ATOM 1477 C CA . TRP A 1 177 ? 4.325 -2.237 20.986 1.00 56.16 177 TRP A CA 1
ATOM 1478 C C . TRP A 1 177 ? 5.116 -1.662 22.175 1.00 56.16 177 TRP A C 1
ATOM 1480 O O . TRP A 1 177 ? 6.249 -1.216 21.979 1.00 56.16 177 TRP A O 1
ATOM 1490 N N . PRO A 1 178 ? 4.596 -1.723 23.421 1.00 53.38 178 PRO A N 1
ATOM 1491 C CA . PRO A 1 178 ? 5.178 -1.036 24.584 1.00 53.38 178 PRO A CA 1
ATOM 1492 C C . PRO A 1 178 ? 6.652 -1.361 24.866 1.00 53.38 178 PRO A C 1
ATOM 1494 O O . PRO A 1 178 ? 7.386 -0.529 25.390 1.00 53.38 178 PRO A O 1
ATOM 1497 N N . ILE A 1 179 ? 7.090 -2.570 24.508 1.00 57.66 179 ILE A N 1
ATOM 1498 C CA . ILE A 1 179 ? 8.456 -3.062 24.730 1.00 57.66 179 ILE A CA 1
ATOM 1499 C C . ILE A 1 179 ? 9.444 -2.453 23.720 1.00 57.66 179 ILE A C 1
ATOM 1501 O O . ILE A 1 179 ? 10.602 -2.227 24.051 1.00 57.66 179 ILE A O 1
ATOM 1505 N N . ILE A 1 180 ? 8.987 -2.164 22.499 1.00 52.53 180 ILE A N 1
ATOM 1506 C CA . ILE A 1 180 ? 9.824 -1.720 21.375 1.00 52.53 180 ILE A CA 1
ATOM 1507 C C . ILE A 1 180 ? 9.729 -0.194 21.188 1.00 52.53 180 ILE A C 1
ATOM 1509 O O . ILE A 1 180 ? 10.722 0.456 20.859 1.00 52.53 180 ILE A O 1
ATOM 1513 N N . GLY A 1 181 ? 8.571 0.412 21.473 1.00 53.50 181 GLY A N 1
ATOM 1514 C CA . GLY A 1 181 ? 8.355 1.861 21.383 1.00 53.50 181 GLY A CA 1
ATOM 1515 C C . GLY A 1 181 ? 9.276 2.691 22.278 1.00 53.50 181 GLY A C 1
ATOM 1516 O O . GLY A 1 181 ? 9.760 3.745 21.860 1.00 53.50 181 GLY A O 1
ATOM 1517 N N . ALA A 1 182 ? 9.602 2.183 23.472 1.00 50.22 182 ALA A N 1
ATOM 1518 C CA . ALA A 1 182 ? 10.557 2.822 24.378 1.00 50.22 182 ALA A CA 1
ATOM 1519 C C . ALA A 1 182 ? 11.960 2.959 23.751 1.00 50.22 182 ALA A C 1
ATOM 1521 O O . ALA A 1 182 ? 12.633 3.970 23.958 1.00 50.22 182 ALA A O 1
ATOM 1522 N N . SER A 1 183 ? 12.383 1.987 22.935 1.00 55.19 183 SER A N 1
ATOM 1523 C CA . SER A 1 183 ? 13.678 2.008 22.245 1.00 55.19 183 SER A CA 1
ATOM 1524 C C . SER A 1 183 ? 13.709 3.002 21.079 1.00 55.19 183 SER A C 1
ATOM 1526 O O . SER A 1 183 ? 14.707 3.696 20.900 1.00 55.19 183 SER A O 1
ATOM 1528 N N . TYR A 1 184 ? 12.615 3.142 20.322 1.00 52.22 184 TYR A N 1
ATOM 1529 C CA . TYR A 1 184 ? 12.536 4.112 19.219 1.00 52.22 184 TYR A CA 1
ATOM 1530 C C . TYR A 1 184 ? 12.503 5.565 19.705 1.00 52.22 184 TYR A C 1
ATOM 1532 O O . TYR A 1 184 ? 13.195 6.412 19.139 1.00 52.22 184 TYR A O 1
ATOM 1540 N N . ILE A 1 185 ? 11.762 5.850 20.783 1.00 58.03 185 ILE A N 1
ATOM 1541 C CA . ILE A 1 185 ? 11.753 7.177 21.424 1.00 58.03 185 ILE A CA 1
ATOM 1542 C C . ILE A 1 185 ? 13.159 7.550 21.909 1.00 58.03 185 ILE A C 1
ATOM 1544 O O . ILE A 1 185 ? 13.575 8.701 21.781 1.00 58.03 185 ILE A O 1
ATOM 1548 N N . PHE A 1 186 ? 13.913 6.579 22.425 1.00 58.69 186 PHE A N 1
ATOM 1549 C CA . PHE A 1 186 ? 15.285 6.798 22.870 1.00 58.69 186 PHE A CA 1
ATOM 1550 C C . PHE A 1 186 ? 16.231 7.137 21.704 1.00 58.69 186 PHE A C 1
ATOM 1552 O O . PHE A 1 186 ? 17.002 8.090 21.801 1.00 58.69 186 PHE A O 1
ATOM 1559 N N . ILE A 1 187 ? 16.124 6.427 20.574 1.00 59.88 187 ILE A N 1
ATOM 1560 C CA . ILE A 1 187 ? 16.947 6.671 19.375 1.00 59.88 187 ILE A CA 1
ATOM 1561 C C . ILE A 1 187 ? 16.619 8.030 18.733 1.00 59.88 187 ILE A C 1
ATOM 1563 O O . ILE A 1 187 ? 17.532 8.810 18.457 1.00 59.88 187 ILE A O 1
ATOM 1567 N N . LEU A 1 188 ? 15.336 8.366 18.563 1.00 56.94 188 LEU A N 1
ATOM 1568 C CA . LEU A 1 188 ? 14.900 9.668 18.029 1.00 56.94 188 LEU A CA 1
ATOM 1569 C C . LEU A 1 188 ? 15.395 10.841 18.886 1.00 56.94 188 LEU A C 1
ATOM 1571 O O . LEU A 1 188 ? 15.811 11.864 18.350 1.00 56.94 188 LEU A O 1
ATOM 1575 N N . ARG A 1 189 ? 15.419 10.672 20.212 1.00 55.66 189 ARG A N 1
ATOM 1576 C CA . ARG A 1 189 ? 15.920 11.686 21.148 1.00 55.66 189 ARG A CA 1
ATOM 1577 C C . ARG A 1 189 ? 17.447 11.814 21.138 1.00 55.66 189 ARG A C 1
ATOM 1579 O O . ARG A 1 189 ? 17.959 12.879 21.456 1.00 55.66 189 ARG A O 1
ATOM 1586 N N . SER A 1 190 ? 18.166 10.756 20.759 1.00 57.78 190 SER A N 1
ATOM 1587 C CA . SER A 1 190 ? 19.632 10.770 20.632 1.00 57.78 190 SER A CA 1
ATOM 1588 C C . SER A 1 190 ? 20.143 11.383 19.321 1.00 57.78 190 SER A C 1
ATOM 1590 O O . SER A 1 190 ? 21.278 11.840 19.276 1.00 57.78 190 SER A O 1
ATOM 1592 N N . LEU A 1 191 ? 19.308 11.428 18.276 1.00 54.41 191 LEU A N 1
ATOM 1593 C CA . LEU A 1 191 ? 19.633 12.014 16.965 1.00 54.41 191 LEU A CA 1
ATOM 1594 C C . LEU A 1 191 ? 19.331 13.521 16.864 1.00 54.41 191 LEU A C 1
ATOM 1596 O O . LEU A 1 191 ? 19.677 14.139 15.865 1.00 54.41 191 LEU A O 1
ATOM 1600 N N . GLN A 1 192 ? 18.680 14.110 17.873 1.00 52.81 192 GLN A N 1
ATOM 1601 C CA . GLN A 1 192 ? 18.389 15.550 17.956 1.00 52.81 192 GLN A CA 1
ATOM 1602 C C . GLN A 1 192 ? 19.408 16.328 18.817 1.00 52.81 192 GLN A C 1
ATOM 1604 O O . GLN A 1 192 ? 19.077 17.397 19.332 1.00 52.81 192 GLN A O 1
ATOM 1609 N N . LEU A 1 193 ? 20.622 15.790 18.990 1.00 45.34 193 LEU A N 1
ATOM 1610 C CA . LEU A 1 193 ? 21.763 16.466 19.623 1.00 45.34 193 LEU A CA 1
ATOM 1611 C C . LEU A 1 193 ? 22.721 17.028 18.572 1.00 45.34 193 LEU A C 1
ATOM 1613 O O . LEU A 1 193 ? 23.103 16.258 17.664 1.00 45.34 193 LEU A O 1
#

pLDDT: mean 76.96, std 13.35, range [41.19, 93.12]